Protein AF-A0A838UMV2-F1 (afdb_monomer)

Secondary structure (DSSP, 8-state):
--EEEEEETTHHHHHHHHH-GGGTTS-EEEEETTTEEEEE-GGGTTTS-TT-BGGGGHHHHHHTT-EEEE--HHHHHHHHHHHHHHHTTTS-EEE-SSSEEEEE-TTS-HHHHHHHHHHHHHHHHHHH---EEEEEESSHHHHHHHHHHHTTSSSSEEE--SHHHHHHHHHH-BGGGSTT--HHHHHHHHHTT--BHHHHHHS-HHHHHHHS-HHHHHHHHHHTT---S---SSPPPP---------SS---SGGG-

Radius of gyration: 20.17 Å; Cα contacts (8 Å, |Δi|>4): 421; chains: 1; bounding box: 44×52×50 Å

Mean predicted aligned error: 4.45 Å

Sequence (257 aa):
MKLACADANSYYCSCEIAFRRDLVGKPVVVGNNDGCVVSRTPAAKPFIPMAVPIHQYQRQVREQGITVFSSNYALYHQFAVRMHAIMGRYAPTEEFAVDEAFLDLGHLAPGECLTAMRDLRTTLLREINIPVTIGVAPTKVLSKLATSVGKTTAEGCYAFANEAQIDQVLAATALEDIWYIAGQRAKKLRALGIENGLMLKQSDIARMRRLMTLPVAHVVAELRGISAIPLRTVAPPRKESMCARAFGHRINDLREM

Solvent-accessible surface area (backbone atoms only — not comparable to full-atom values): 14112 Å² total; per-residue (Å²): 108,38,27,34,25,40,39,37,54,37,43,67,30,30,58,56,32,52,79,35,68,93,45,67,88,43,28,30,35,22,16,54,84,60,40,32,28,74,27,46,26,79,65,25,51,90,77,50,68,81,70,39,55,45,76,84,44,51,64,53,33,62,77,66,64,41,47,77,41,64,62,54,65,71,63,47,48,56,49,29,56,54,51,52,54,55,50,48,75,79,25,64,43,22,80,74,48,79,50,30,35,39,32,50,42,70,89,49,58,84,88,45,48,65,56,54,50,51,49,51,39,51,47,39,33,72,77,64,45,39,55,46,24,32,2,34,25,48,12,67,58,36,3,47,52,24,19,60,54,7,69,76,43,93,78,22,53,29,62,71,90,47,68,69,58,50,44,56,53,23,61,73,30,51,35,62,76,39,81,93,29,44,67,72,56,32,54,54,37,41,75,72,75,33,74,26,35,34,52,44,41,71,45,58,47,71,56,33,39,73,77,66,38,63,69,58,18,30,46,25,34,13,61,68,55,40,74,61,69,81,88,50,68,69,78,75,80,83,88,77,86,85,88,86,83,85,70,99,60,89,82,87,51,80,89,81,108

Nearest PDB structures (foldseek):
  6l97-assembly1_A  TM=8.642E-01  e=2.864E-16  Saccharolobus solfataricus P2
  6l97-assembly1_B  TM=8.571E-01  e=6.157E-16  Saccharolobus solfataricus P2
  4dez-assembly1_A  TM=8.510E-01  e=1.046E-15  Mycolicibacterium smegmatis MC2 155
  4irc-assembly1_F  TM=8.436E-01  e=9.793E-15  Escherichia coli K-12
  1t3n-assembly1_A  TM=7.887E-01  e=1.652E-13  Homo sapiens

pLDDT: mean 94.44, std 5.54, range [59.81, 98.62]

Foldseek 3Di:
DKKKKKFFALQQQQLVCLVVVVCVVAWEFEDAQQAFTCGIHPNNCVQHPHGHRVVVRVVSCVVRVYHYHYGDVVSLQVLLVVLVVLLVVLALWDCPDSGMIMGDPVVPDPVCVQVSVLVSQVCSCVPRVTHMAMAMALEPQNNLLQQVVLVVDPSSYGYDPDLVSLLVSFVVAFQCSGPPRHDVNSVQCVVVVQGTRNSLLVDDLVVCVVSPNNVSSQSSCVSVSRYPDDGDSDDDPDPDDDDDDDDPDDDPDPVVD

Structure (mmCIF, N/CA/C/O backbone):
data_AF-A0A838UMV2-F1
#
_entry.id   AF-A0A838UMV2-F1
#
loop_
_atom_site.group_PDB
_atom_site.id
_atom_site.type_symbol
_atom_site.label_atom_id
_atom_site.label_alt_id
_atom_site.label_comp_id
_atom_site.label_asym_id
_atom_site.label_entity_id
_atom_site.label_seq_id
_atom_site.pdbx_PDB_ins_code
_atom_site.Cartn_x
_atom_site.Cartn_y
_atom_site.Cartn_z
_atom_site.occupancy
_atom_site.B_iso_or_equiv
_atom_site.auth_seq_id
_atom_site.auth_comp_id
_atom_site.auth_asym_id
_atom_site.auth_atom_id
_atom_site.pdbx_PDB_model_num
ATOM 1 N N . MET A 1 1 ? 1.960 4.758 -20.450 1.00 59.81 1 MET A N 1
ATOM 2 C CA . MET A 1 1 ? 0.747 4.647 -19.609 1.00 59.81 1 MET A CA 1
ATOM 3 C C . MET A 1 1 ? 0.983 5.461 -18.346 1.00 59.81 1 MET A C 1
ATOM 5 O O . MET A 1 1 ? 2.142 5.620 -17.987 1.00 59.81 1 MET A O 1
ATOM 9 N N . LYS A 1 2 ? -0.051 6.049 -17.738 1.00 86.12 2 LYS A N 1
ATOM 10 C CA . LYS A 1 2 ? 0.059 6.817 -16.488 1.00 86.12 2 LYS A CA 1
ATOM 11 C C . LYS A 1 2 ? -0.894 6.176 -15.496 1.00 86.12 2 LYS A C 1
ATOM 13 O O . LYS A 1 2 ? -2.088 6.130 -15.762 1.00 86.12 2 LYS A O 1
ATOM 18 N N . LEU A 1 3 ? -0.358 5.636 -14.415 1.00 96.31 3 LEU A N 1
ATOM 19 C CA . LEU A 1 3 ? -1.126 4.949 -13.390 1.00 96.31 3 LEU A CA 1
ATOM 20 C C . LEU A 1 3 ? -0.979 5.687 -12.066 1.00 96.31 3 LEU A C 1
ATOM 22 O O . LEU A 1 3 ? 0.079 6.245 -11.764 1.00 96.31 3 LEU A O 1
ATOM 26 N N . ALA A 1 4 ? -2.031 5.648 -11.262 1.00 98.00 4 ALA A N 1
ATOM 27 C CA . ALA A 1 4 ? -1.943 5.948 -9.843 1.00 98.00 4 ALA A CA 1
ATOM 28 C C . ALA A 1 4 ? -2.222 4.694 -9.021 1.00 98.00 4 ALA A C 1
ATOM 30 O O . ALA A 1 4 ? -3.003 3.838 -9.426 1.00 98.00 4 ALA A O 1
ATOM 31 N N . CYS A 1 5 ? -1.587 4.604 -7.860 1.00 98.50 5 CYS A N 1
ATOM 32 C CA . CYS A 1 5 ? -1.926 3.664 -6.807 1.00 98.50 5 CYS A CA 1
ATOM 33 C C . CYS A 1 5 ? -2.416 4.479 -5.616 1.00 98.50 5 CYS A C 1
ATOM 35 O O . CYS A 1 5 ? -1.680 5.331 -5.120 1.00 98.50 5 CYS A O 1
ATOM 37 N N . ALA A 1 6 ? -3.653 4.249 -5.195 1.00 98.50 6 ALA A N 1
ATOM 38 C CA . ALA A 1 6 ? -4.250 4.884 -4.031 1.00 98.50 6 ALA A CA 1
ATOM 39 C C . ALA A 1 6 ? -4.378 3.846 -2.912 1.00 98.50 6 ALA A C 1
ATOM 41 O O . ALA A 1 6 ? -5.020 2.820 -3.111 1.00 98.50 6 ALA A O 1
ATOM 42 N N . ASP A 1 7 ? -3.763 4.116 -1.760 1.00 98.44 7 ASP A N 1
ATOM 43 C CA . ASP A 1 7 ? -3.672 3.220 -0.598 1.00 98.44 7 ASP A CA 1
ATOM 44 C C . ASP A 1 7 ? -4.186 3.960 0.646 1.00 98.44 7 ASP A C 1
ATOM 46 O O . ASP A 1 7 ? -3.694 5.042 1.000 1.00 98.44 7 ASP A O 1
ATOM 50 N N . ALA A 1 8 ? -5.232 3.424 1.276 1.00 98.06 8 ALA A N 1
ATOM 51 C CA . ALA A 1 8 ? -5.845 4.025 2.449 1.00 98.06 8 ALA A CA 1
ATOM 52 C C . ALA A 1 8 ? -5.028 3.754 3.719 1.00 98.06 8 ALA A C 1
ATOM 54 O O . ALA A 1 8 ? -4.771 2.623 4.133 1.00 98.06 8 ALA A O 1
ATOM 55 N N . ASN A 1 9 ? -4.653 4.830 4.405 1.00 96.94 9 ASN A N 1
ATOM 56 C CA . ASN A 1 9 ? -3.706 4.767 5.506 1.00 96.94 9 ASN A CA 1
ATOM 57 C C . ASN A 1 9 ? -4.340 4.156 6.757 1.00 96.94 9 ASN A C 1
ATOM 59 O O . ASN A 1 9 ? -5.266 4.726 7.316 1.00 96.94 9 ASN A O 1
ATOM 63 N N . SER A 1 10 ? -3.770 3.061 7.276 1.00 96.50 10 SER A N 1
ATOM 64 C CA . SER A 1 10 ? -4.274 2.383 8.491 1.00 96.50 10 SER A CA 1
ATOM 65 C C . SER A 1 10 ? -5.775 2.071 8.398 1.00 96.50 10 SER A C 1
ATOM 67 O O . SER A 1 10 ? -6.523 2.313 9.346 1.00 96.50 10 SER A O 1
ATOM 69 N N . TYR A 1 11 ? -6.206 1.576 7.236 1.00 97.69 11 TYR A N 1
ATOM 70 C CA . TYR A 1 11 ? -7.590 1.590 6.772 1.00 97.69 11 TYR A CA 1
ATOM 71 C C . TYR A 1 11 ? -8.653 1.210 7.813 1.00 97.69 11 TYR A C 1
ATOM 73 O O . TYR A 1 11 ? -9.569 1.998 8.055 1.00 97.69 11 TYR A O 1
ATOM 81 N N . TYR A 1 12 ? -8.527 0.059 8.486 1.00 97.31 12 TYR A N 1
ATOM 82 C CA . TYR A 1 12 ? -9.527 -0.341 9.485 1.00 97.31 12 TYR A CA 1
ATOM 83 C C . TYR A 1 12 ? -9.554 0.606 10.690 1.00 97.31 12 TYR A C 1
ATOM 85 O O . TYR A 1 12 ? -10.630 0.962 11.157 1.00 97.31 12 TYR A O 1
ATOM 93 N N . CYS A 1 13 ? -8.397 1.094 11.153 1.00 97.81 13 CYS A N 1
ATOM 94 C CA . CYS A 1 13 ? -8.366 2.117 12.204 1.00 97.81 13 CYS A CA 1
ATOM 95 C C . CYS A 1 13 ? -9.012 3.421 11.726 1.00 97.81 13 CYS A C 1
ATOM 97 O O . CYS A 1 13 ? -9.734 4.059 12.484 1.00 97.81 13 CYS A O 1
ATOM 99 N N . SER A 1 14 ? -8.775 3.819 10.475 1.00 97.88 14 SER A N 1
ATOM 100 C CA . SER A 1 14 ? -9.384 5.018 9.898 1.00 97.88 14 SER A CA 1
ATOM 101 C C . SER A 1 14 ? -10.900 4.914 9.767 1.00 97.88 14 SER A C 1
ATOM 103 O O . SER A 1 14 ? -11.574 5.912 9.995 1.00 97.88 14 SER A O 1
ATOM 105 N N . CYS A 1 15 ? -11.444 3.728 9.486 1.00 97.62 15 CYS A N 1
ATOM 106 C CA . CYS A 1 15 ? -12.891 3.502 9.491 1.00 97.62 15 CYS A CA 1
ATOM 107 C C . CYS A 1 15 ? -13.504 3.725 10.884 1.00 97.62 15 CYS A C 1
ATOM 109 O O . CYS A 1 15 ? -14.547 4.365 10.992 1.00 97.62 15 CYS A O 1
ATOM 111 N N . GLU A 1 16 ? -12.846 3.260 11.952 1.00 97.31 16 GLU A N 1
ATOM 112 C CA . GLU A 1 16 ? -13.297 3.511 13.332 1.00 97.31 16 GLU A CA 1
ATOM 113 C C . GLU A 1 16 ? -13.181 5.002 13.702 1.00 97.31 16 GLU A C 1
ATOM 115 O O . GLU A 1 16 ? -14.111 5.613 14.235 1.00 97.31 16 GLU A O 1
ATOM 120 N N . ILE A 1 17 ? -12.050 5.633 13.363 1.00 97.62 17 ILE A N 1
ATOM 121 C CA . ILE A 1 17 ? -11.779 7.053 13.653 1.00 97.62 17 ILE A CA 1
ATOM 122 C C . ILE A 1 17 ? -12.720 7.983 12.875 1.00 97.62 17 ILE A C 1
ATOM 124 O O . ILE A 1 17 ? -13.052 9.062 13.371 1.00 97.62 17 ILE A O 1
ATOM 128 N N . ALA A 1 18 ? -13.202 7.578 11.695 1.00 96.12 18 ALA A N 1
ATOM 129 C CA . ALA A 1 18 ? -14.167 8.353 10.917 1.00 96.12 18 ALA A CA 1
ATOM 130 C C . ALA A 1 18 ? -15.445 8.671 11.720 1.00 96.12 18 ALA A C 1
ATOM 132 O O . ALA A 1 18 ? -16.010 9.751 11.545 1.00 96.12 18 ALA A O 1
ATOM 133 N N . PHE A 1 19 ? -15.847 7.789 12.645 1.00 91.12 19 PHE A N 1
ATOM 134 C CA . PHE A 1 19 ? -16.959 8.009 13.582 1.00 91.12 19 PHE A CA 1
ATOM 135 C C . PHE A 1 19 ? -16.520 8.495 14.970 1.00 91.12 19 PHE A C 1
ATOM 137 O O . PHE A 1 19 ? -17.332 9.016 15.733 1.00 91.12 19 PHE A O 1
ATOM 144 N N . ARG A 1 20 ? -15.235 8.359 15.307 1.00 94.25 20 ARG A N 1
ATOM 145 C CA . ARG A 1 20 ? -14.637 8.747 16.592 1.00 94.25 20 ARG A CA 1
ATOM 146 C C . ARG A 1 20 ? -13.553 9.797 16.391 1.00 94.25 20 ARG A C 1
ATOM 148 O O . ARG A 1 20 ? -12.360 9.537 16.534 1.00 94.25 20 ARG A O 1
ATOM 155 N N . ARG A 1 21 ? -13.978 11.021 16.060 1.00 90.69 21 ARG A N 1
ATOM 156 C CA . ARG A 1 21 ? -13.071 12.155 15.794 1.00 90.69 21 ARG A CA 1
ATOM 157 C C . ARG A 1 21 ? -12.179 12.511 16.985 1.00 90.69 21 ARG A C 1
ATOM 159 O O . ARG A 1 21 ? -11.094 13.047 16.787 1.00 90.69 21 ARG A O 1
ATOM 166 N N . ASP A 1 22 ? -12.587 12.160 18.201 1.00 96.12 22 ASP A N 1
ATOM 167 C CA . ASP A 1 22 ? -11.775 12.270 19.413 1.00 96.12 22 ASP A CA 1
ATOM 168 C C . ASP A 1 22 ? -10.527 11.366 19.403 1.00 96.12 22 ASP A C 1
ATOM 170 O O . ASP A 1 22 ? -9.637 11.557 20.231 1.00 96.12 22 ASP A O 1
ATOM 174 N N . LEU A 1 23 ? -10.440 10.404 18.478 1.00 97.00 23 LEU A N 1
ATOM 175 C CA . LEU A 1 23 ? -9.306 9.494 18.291 1.00 97.00 23 LEU A CA 1
ATOM 176 C C . LEU A 1 23 ? -8.343 9.922 17.173 1.00 97.00 23 LEU A C 1
ATOM 178 O O . LEU A 1 23 ? -7.353 9.233 16.919 1.00 97.00 23 LEU A O 1
ATOM 182 N N . VAL A 1 24 ? -8.580 11.059 16.512 1.00 95.44 24 VAL A N 1
ATOM 183 C CA . VAL A 1 24 ? -7.647 11.591 15.506 1.00 95.44 24 VAL A CA 1
ATOM 184 C C . VAL A 1 24 ? -6.277 11.834 16.149 1.00 95.44 24 VAL A C 1
ATOM 186 O O . VAL A 1 24 ? -6.163 12.500 17.174 1.00 95.44 24 VAL A O 1
ATOM 189 N N . GLY A 1 25 ? -5.231 11.259 15.549 1.00 94.81 25 GLY A N 1
ATOM 190 C CA . GLY A 1 25 ? -3.852 11.346 16.046 1.00 94.81 25 GLY A CA 1
ATOM 191 C C . GLY A 1 25 ? -3.528 10.443 17.244 1.00 94.81 25 GLY A C 1
ATOM 192 O O . GLY A 1 25 ? -2.368 10.378 17.642 1.00 94.81 25 GLY A O 1
ATOM 193 N N . LYS A 1 26 ? -4.505 9.717 17.801 1.00 97.56 26 LYS A N 1
ATOM 194 C CA . LYS A 1 26 ? -4.304 8.834 18.960 1.00 97.56 26 LYS A CA 1
ATOM 195 C C . LYS A 1 26 ? -3.837 7.426 18.550 1.00 97.56 26 LYS A C 1
ATOM 197 O O . LYS A 1 26 ? -4.050 6.996 17.406 1.00 97.56 26 LYS A O 1
ATOM 202 N N . PRO A 1 27 ? -3.182 6.678 19.459 1.00 97.88 27 PRO A N 1
ATOM 203 C CA . PRO A 1 27 ? -2.848 5.282 19.212 1.00 97.88 27 PRO A CA 1
ATOM 204 C C . PRO A 1 27 ? -4.126 4.431 19.188 1.00 97.88 27 PRO A C 1
ATOM 206 O O . PRO A 1 27 ? -4.829 4.303 20.190 1.00 97.88 27 PRO A O 1
ATOM 209 N N . VAL A 1 28 ? -4.422 3.847 18.026 1.00 98.06 28 VAL A N 1
ATOM 210 C CA . VAL A 1 28 ? -5.586 2.981 17.805 1.00 98.06 28 VAL A CA 1
ATOM 211 C C . VAL A 1 28 ? -5.128 1.696 17.126 1.00 98.06 28 VAL A C 1
ATOM 213 O O . VAL A 1 28 ? -4.289 1.726 16.221 1.00 98.06 28 VAL A O 1
ATOM 216 N N . VAL A 1 29 ? -5.693 0.574 17.558 1.00 97.62 29 VAL A N 1
ATOM 217 C CA . VAL A 1 29 ? -5.449 -0.768 17.024 1.00 97.62 29 VAL A CA 1
ATOM 218 C C . VAL A 1 29 ? -6.784 -1.443 16.723 1.00 97.62 29 VAL A C 1
ATOM 220 O O . VAL A 1 29 ? -7.727 -1.323 17.497 1.00 97.62 29 VAL A O 1
ATOM 223 N N . VAL A 1 30 ? -6.852 -2.176 15.611 1.00 97.00 30 VAL A N 1
ATOM 224 C CA . VAL A 1 30 ? -7.967 -3.083 15.303 1.00 97.00 30 VAL A CA 1
ATOM 225 C C . VAL A 1 30 ? -7.461 -4.522 15.341 1.00 97.00 30 VAL A C 1
ATOM 227 O O . VAL A 1 30 ? -6.452 -4.845 14.702 1.00 97.00 30 VAL A O 1
ATOM 230 N N . GLY A 1 31 ? -8.162 -5.381 16.077 1.00 93.88 31 GLY A N 1
ATOM 231 C CA . GLY A 1 31 ? -7.933 -6.821 16.145 1.00 93.88 31 GLY A CA 1
ATOM 232 C C . GLY A 1 31 ? -8.972 -7.619 15.371 1.00 93.88 31 GLY A C 1
ATOM 233 O O . GLY A 1 31 ? -10.146 -7.267 15.374 1.00 93.88 31 GLY A O 1
ATOM 234 N N . ASN A 1 32 ? -8.568 -8.719 14.736 1.00 86.12 32 ASN A N 1
ATOM 235 C CA . ASN A 1 32 ? -9.529 -9.659 14.153 1.00 86.12 32 ASN A CA 1
ATOM 236 C C . ASN A 1 32 ? -10.051 -10.606 15.238 1.00 86.12 32 ASN A C 1
ATOM 238 O O . ASN A 1 32 ? -9.294 -11.460 15.707 1.00 86.12 32 ASN A O 1
ATOM 242 N N . ASN A 1 33 ? -11.315 -10.431 15.641 1.00 77.44 33 ASN A N 1
ATOM 243 C CA . ASN A 1 33 ? -11.941 -11.165 16.750 1.00 77.44 33 ASN A CA 1
ATOM 244 C C . ASN A 1 33 ? -11.074 -11.166 18.030 1.00 77.44 33 ASN A C 1
ATOM 246 O O . ASN A 1 33 ? -10.874 -12.205 18.653 1.00 77.44 33 ASN A O 1
ATOM 250 N N . ASP A 1 34 ? -10.450 -10.020 18.329 1.00 74.19 34 ASP A N 1
ATOM 251 C CA . ASP A 1 34 ? -9.495 -9.797 19.431 1.00 74.19 34 ASP A CA 1
ATOM 252 C C . ASP A 1 34 ? -8.263 -10.724 19.455 1.00 74.19 34 ASP A C 1
ATOM 254 O O . ASP A 1 34 ? -7.494 -10.738 20.418 1.00 74.19 34 ASP A O 1
ATOM 258 N N . GLY A 1 35 ? -8.029 -11.464 18.368 1.00 84.88 35 GLY A N 1
ATOM 259 C CA . GLY A 1 35 ? -6.875 -12.335 18.195 1.00 84.88 35 GLY A CA 1
ATOM 260 C C . GLY A 1 35 ? -5.621 -11.535 17.862 1.00 84.88 35 GLY A C 1
ATOM 261 O O . GLY A 1 35 ? -4.861 -11.139 18.748 1.00 84.8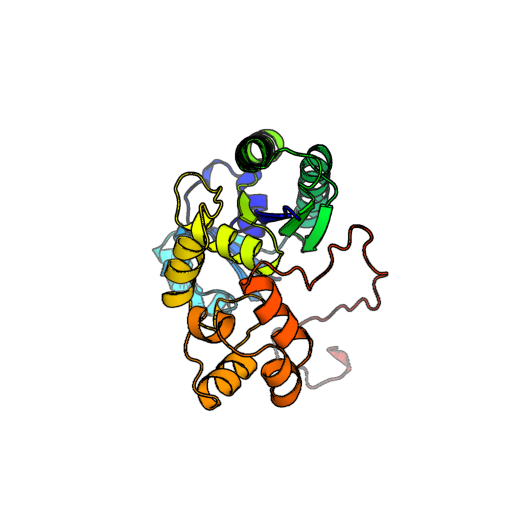8 35 GLY A O 1
ATOM 262 N N . CYS A 1 36 ? -5.387 -11.305 16.569 1.00 92.69 36 CYS A N 1
ATOM 263 C CA . CYS A 1 36 ? -4.192 -10.619 16.080 1.00 92.69 36 CYS A CA 1
ATOM 264 C C . CYS A 1 36 ? -4.487 -9.196 15.606 1.00 92.69 36 CYS A C 1
ATOM 266 O O . CYS A 1 36 ? -5.558 -8.912 15.065 1.00 92.69 36 CYS A O 1
ATOM 268 N N . VAL A 1 37 ? -3.492 -8.322 15.754 1.00 95.81 37 VAL A N 1
ATOM 269 C CA . VAL A 1 37 ? -3.495 -6.958 15.212 1.00 95.81 37 VAL A CA 1
ATOM 270 C C . VAL A 1 37 ? -3.564 -7.011 13.689 1.00 95.81 37 VAL A C 1
ATOM 272 O O . VAL A 1 37 ? -2.647 -7.527 13.048 1.00 95.81 37 VAL A O 1
ATOM 275 N N . VAL A 1 38 ? -4.623 -6.439 13.116 1.00 95.56 38 VAL A N 1
ATOM 276 C CA . VAL A 1 38 ? -4.838 -6.361 11.659 1.00 95.56 38 VAL A CA 1
ATOM 277 C C . VAL A 1 38 ? -4.735 -4.943 11.104 1.00 95.56 38 VAL A C 1
ATOM 279 O O . VAL A 1 38 ? -4.541 -4.767 9.907 1.00 95.56 38 VAL A O 1
ATOM 282 N N . SER A 1 39 ? -4.827 -3.923 11.956 1.00 97.06 39 SER A N 1
ATOM 283 C CA . SER A 1 39 ? -4.538 -2.532 11.602 1.00 97.06 39 SER A CA 1
ATOM 284 C C . SER A 1 39 ? -4.064 -1.769 12.832 1.00 97.06 39 SER A C 1
ATOM 286 O O . SER A 1 39 ? -4.458 -2.081 13.957 1.00 97.06 39 SER A O 1
ATOM 288 N N . ARG A 1 40 ? -3.220 -0.757 12.621 1.00 97.62 40 ARG A N 1
ATOM 289 C CA . ARG A 1 40 ? -2.686 0.107 13.681 1.00 97.62 40 ARG A CA 1
ATOM 290 C C . ARG A 1 40 ? -2.355 1.493 13.141 1.00 97.62 40 ARG A C 1
ATOM 292 O O . ARG A 1 40 ? -1.765 1.599 12.065 1.00 97.62 40 ARG A O 1
ATOM 299 N N . THR A 1 41 ? -2.688 2.540 13.892 1.00 97.75 41 THR A N 1
ATOM 300 C CA . THR A 1 41 ? -2.323 3.920 13.531 1.00 97.75 41 THR A CA 1
ATOM 301 C C . THR A 1 41 ? -0.815 4.145 13.655 1.00 97.75 41 THR A C 1
ATOM 303 O O . THR A 1 41 ? -0.139 3.412 14.384 1.00 97.75 41 THR A O 1
ATOM 306 N N . PRO A 1 42 ? -0.247 5.176 12.995 1.00 96.00 42 PRO A N 1
ATOM 307 C CA . PRO A 1 42 ? 1.160 5.537 13.163 1.00 96.00 42 PRO A CA 1
ATOM 308 C C . PRO A 1 42 ? 1.570 5.722 14.629 1.00 96.00 42 PRO A C 1
ATOM 310 O O . PRO A 1 42 ? 2.622 5.231 15.020 1.00 96.00 42 PRO A O 1
ATOM 313 N N . ALA A 1 43 ? 0.702 6.325 15.449 1.00 97.25 43 ALA A N 1
ATOM 314 C CA . ALA A 1 43 ? 0.933 6.522 16.881 1.00 97.25 43 ALA A CA 1
ATOM 315 C C . ALA A 1 43 ? 1.027 5.205 17.678 1.00 97.25 43 ALA A C 1
ATOM 317 O O . ALA A 1 43 ? 1.676 5.169 18.716 1.00 97.25 43 ALA A O 1
ATOM 318 N N . ALA A 1 44 ? 0.427 4.110 17.197 1.00 97.56 44 ALA A N 1
ATOM 319 C CA . ALA A 1 44 ? 0.506 2.796 17.841 1.00 97.56 44 ALA A CA 1
ATOM 320 C C . ALA A 1 44 ? 1.701 1.944 17.361 1.00 97.56 44 ALA A C 1
ATOM 322 O O . ALA A 1 44 ? 2.101 1.000 18.047 1.00 97.56 44 ALA A O 1
ATOM 323 N N . LYS A 1 45 ? 2.293 2.255 16.194 1.00 96.38 45 LYS A N 1
ATOM 324 C CA . LYS A 1 45 ? 3.367 1.448 15.581 1.00 96.38 45 LYS A CA 1
ATOM 325 C C . LYS A 1 45 ? 4.597 1.219 16.474 1.00 96.38 45 LYS A C 1
ATOM 327 O O . LYS A 1 45 ? 5.098 0.094 16.422 1.00 96.38 45 LYS A O 1
ATOM 332 N N . PRO A 1 46 ? 5.082 2.202 17.264 1.00 97.06 46 PRO A N 1
ATOM 333 C CA . PRO A 1 46 ? 6.240 2.001 18.139 1.00 97.06 46 PRO A CA 1
ATOM 334 C C . PRO A 1 46 ? 6.003 0.987 19.265 1.00 97.06 46 PRO A C 1
ATOM 336 O O . PRO A 1 46 ? 6.958 0.421 19.784 1.00 97.06 46 PRO A O 1
ATOM 339 N N . PHE A 1 47 ? 4.743 0.753 19.642 1.00 96.56 47 PHE A N 1
ATOM 340 C CA . PHE A 1 47 ? 4.395 -0.011 20.843 1.00 96.56 47 PHE A CA 1
ATOM 341 C C . PHE A 1 47 ? 3.880 -1.416 20.539 1.00 96.56 47 PHE A C 1
ATOM 343 O O . PHE A 1 47 ? 4.105 -2.340 21.319 1.00 96.56 47 PHE A O 1
ATOM 350 N N . ILE A 1 48 ? 3.173 -1.579 19.418 1.00 95.81 48 ILE A N 1
ATOM 351 C CA . ILE A 1 48 ? 2.518 -2.838 19.055 1.00 95.81 48 ILE A CA 1
ATOM 352 C C . ILE A 1 48 ? 2.830 -3.167 17.594 1.00 95.81 48 ILE A C 1
ATOM 354 O O . ILE A 1 48 ? 2.365 -2.435 16.714 1.00 95.81 48 ILE A O 1
ATOM 358 N N . PRO A 1 49 ? 3.593 -4.243 17.304 1.00 95.81 49 PRO A N 1
ATOM 359 C CA . PRO A 1 49 ? 3.856 -4.736 15.950 1.00 95.81 49 PRO A CA 1
ATOM 360 C C . PRO A 1 49 ? 2.586 -5.132 15.170 1.00 95.81 49 PRO A C 1
ATOM 362 O O . PRO A 1 49 ? 1.501 -5.258 15.727 1.00 95.81 49 PRO A O 1
ATOM 365 N N . MET A 1 50 ? 2.703 -5.318 13.851 1.00 95.06 50 MET A N 1
ATOM 366 C CA . MET A 1 50 ? 1.597 -5.850 13.037 1.00 95.06 50 MET A CA 1
ATOM 367 C C . MET A 1 50 ? 1.528 -7.374 13.189 1.00 95.06 50 MET A C 1
ATOM 369 O O . MET A 1 50 ? 2.567 -8.000 13.382 1.00 95.06 50 MET A O 1
ATOM 373 N N . ALA A 1 51 ? 0.337 -7.965 13.044 1.00 94.25 51 ALA A N 1
ATOM 374 C CA . ALA A 1 51 ? 0.111 -9.415 13.026 1.00 94.25 51 ALA A CA 1
ATOM 375 C C . ALA A 1 51 ? 0.494 -10.170 14.315 1.00 94.25 51 ALA A C 1
ATOM 377 O O . ALA A 1 51 ? 0.555 -11.398 14.314 1.00 94.25 51 ALA A O 1
ATOM 378 N N . VAL A 1 52 ? 0.706 -9.459 15.424 1.00 94.88 52 VAL A N 1
ATOM 379 C CA . VAL A 1 52 ? 0.937 -10.068 16.741 1.00 94.88 52 VAL A CA 1
ATOM 380 C C . VAL A 1 52 ? -0.376 -10.292 17.494 1.00 94.88 52 VAL A C 1
ATOM 382 O O . VAL A 1 52 ? -1.328 -9.533 17.278 1.00 94.88 52 VAL A O 1
ATOM 385 N N . PRO A 1 53 ? -0.444 -11.282 18.403 1.00 93.06 53 PRO A N 1
ATOM 386 C CA . PRO A 1 53 ? -1.601 -11.469 19.268 1.00 93.06 53 PRO A CA 1
ATOM 387 C C . PRO A 1 53 ? -1.763 -10.296 20.243 1.00 93.06 53 PRO A C 1
ATOM 389 O O . PRO A 1 53 ? -0.845 -9.978 20.999 1.00 93.06 53 PRO A O 1
ATOM 392 N N . ILE A 1 54 ? -2.941 -9.671 20.275 1.00 91.56 54 ILE A N 1
ATOM 393 C CA . ILE A 1 54 ? -3.197 -8.464 21.082 1.00 91.56 54 ILE A CA 1
ATOM 394 C C . ILE A 1 54 ? -3.022 -8.741 22.576 1.00 91.56 54 ILE A C 1
ATOM 396 O O . ILE A 1 54 ? -2.489 -7.903 23.305 1.00 91.56 54 ILE A O 1
ATOM 400 N N . HIS A 1 55 ? -3.409 -9.934 23.037 1.00 90.12 55 HIS A N 1
ATOM 401 C CA . HIS A 1 55 ? -3.312 -10.308 24.449 1.00 90.12 55 HIS A CA 1
ATOM 402 C C . HIS A 1 55 ? -1.871 -10.279 24.994 1.00 90.12 55 HIS A C 1
ATOM 404 O O . HIS A 1 55 ? -1.679 -10.046 26.185 1.00 90.12 55 HIS A O 1
ATOM 410 N N . GLN A 1 56 ? -0.852 -10.447 24.142 1.00 93.94 56 GLN A N 1
ATOM 411 C CA . GLN A 1 56 ? 0.558 -10.373 24.551 1.00 93.94 56 GLN A CA 1
ATOM 412 C C . GLN A 1 56 ? 1.027 -8.932 24.814 1.00 93.94 56 GLN A C 1
ATOM 414 O O . GLN A 1 56 ? 2.063 -8.728 25.440 1.00 93.94 56 GLN A O 1
ATOM 419 N N . TYR A 1 57 ? 0.254 -7.933 24.376 1.00 95.44 57 TYR A N 1
ATOM 420 C CA . TYR A 1 57 ? 0.599 -6.510 24.443 1.00 95.44 57 TYR A CA 1
ATOM 421 C C . TYR A 1 57 ? -0.326 -5.709 25.373 1.00 95.44 57 TYR A C 1
ATOM 423 O O . TYR A 1 57 ? -0.346 -4.480 25.335 1.00 95.44 57 TYR A O 1
ATOM 431 N N . GLN A 1 58 ? -1.093 -6.377 26.246 1.00 93.75 58 GLN A N 1
ATOM 432 C CA . GLN A 1 58 ? -2.043 -5.715 27.153 1.00 93.75 58 GLN A CA 1
ATOM 433 C C . GLN A 1 58 ? -1.399 -4.652 28.051 1.00 93.75 58 GLN A C 1
ATOM 435 O O . GLN A 1 58 ? -2.038 -3.656 28.391 1.00 93.75 58 GLN A O 1
ATOM 440 N N . ARG A 1 59 ? -0.138 -4.856 28.451 1.00 96.25 59 ARG A N 1
ATOM 441 C CA . ARG A 1 59 ? 0.603 -3.882 29.254 1.00 96.25 59 ARG A CA 1
ATOM 442 C C . ARG A 1 59 ? 0.803 -2.579 28.480 1.00 96.25 59 ARG A C 1
ATOM 444 O O . ARG A 1 59 ? 0.425 -1.527 28.977 1.00 96.25 59 ARG A O 1
ATOM 451 N N . GLN A 1 60 ? 1.314 -2.667 27.255 1.00 96.38 60 GLN A N 1
ATOM 452 C CA . GLN A 1 60 ? 1.532 -1.530 26.363 1.00 96.38 60 GLN A CA 1
ATOM 453 C C . GLN A 1 60 ? 0.212 -0.840 26.021 1.00 96.38 60 GLN A C 1
ATOM 455 O O . GLN A 1 60 ? 0.156 0.385 26.004 1.00 96.38 60 GLN A O 1
ATOM 460 N N . VAL A 1 61 ? -0.860 -1.615 25.811 1.00 95.50 61 VAL A N 1
ATOM 461 C CA . VAL A 1 61 ? -2.207 -1.069 25.598 1.00 95.50 61 VAL A CA 1
ATOM 462 C C . VAL A 1 61 ? -2.618 -0.164 26.760 1.00 95.50 61 VAL A C 1
ATOM 464 O O . VAL A 1 61 ? -3.042 0.965 26.524 1.00 95.50 61 VAL A O 1
ATOM 467 N N . ARG A 1 62 ? -2.448 -0.624 28.008 1.00 96.25 62 ARG A N 1
ATOM 468 C CA . ARG A 1 62 ? -2.793 0.157 29.207 1.00 96.25 62 ARG A CA 1
ATOM 469 C C . ARG A 1 62 ? -1.868 1.354 29.418 1.00 96.25 62 ARG A C 1
ATOM 471 O O . ARG A 1 62 ? -2.358 2.460 29.607 1.00 96.25 62 ARG A O 1
ATOM 478 N N . GLU A 1 63 ? -0.554 1.145 29.374 1.00 96.94 63 GLU A N 1
ATOM 479 C CA . GLU A 1 63 ? 0.443 2.186 29.667 1.00 96.94 63 GLU A CA 1
ATOM 480 C C . GLU A 1 63 ? 0.425 3.328 28.641 1.00 96.94 63 GLU A C 1
ATOM 482 O O . GLU A 1 63 ? 0.648 4.476 29.008 1.00 96.94 63 GLU A O 1
ATOM 487 N N . GLN A 1 64 ? 0.143 3.030 27.370 1.00 97.06 64 GLN A N 1
ATOM 488 C CA . GLN A 1 64 ? 0.141 4.020 26.284 1.00 97.06 64 GLN A CA 1
ATOM 489 C C . GLN A 1 64 ? -1.267 4.524 25.930 1.00 97.06 64 GLN A C 1
ATOM 491 O O . GLN A 1 64 ? -1.425 5.281 24.972 1.00 97.06 64 GLN A O 1
ATOM 496 N N . GLY A 1 65 ? -2.303 4.091 26.660 1.00 96.31 65 GLY A N 1
ATOM 497 C CA . GLY A 1 65 ? -3.692 4.483 26.399 1.00 96.31 65 GLY A CA 1
ATOM 498 C C . GLY A 1 65 ? -4.182 4.106 24.995 1.00 96.31 65 GLY A C 1
ATOM 499 O O . GLY A 1 65 ? -4.903 4.878 24.360 1.00 96.31 65 GLY A O 1
ATOM 500 N N . ILE A 1 66 ? -3.763 2.947 24.477 1.00 97.44 66 ILE A N 1
ATOM 501 C CA . ILE A 1 66 ? -4.102 2.502 23.119 1.00 97.44 66 ILE A CA 1
ATOM 502 C C . ILE A 1 66 ? -5.569 2.088 23.085 1.00 97.44 66 ILE A C 1
ATOM 504 O O . ILE A 1 66 ? -5.991 1.196 23.817 1.00 97.44 66 ILE A O 1
ATOM 508 N N . THR A 1 67 ? -6.349 2.704 22.199 1.00 97.44 67 THR A N 1
ATOM 509 C CA . THR A 1 67 ? -7.739 2.284 21.983 1.00 97.44 67 THR A CA 1
ATOM 510 C C . THR A 1 67 ? -7.758 1.056 21.079 1.00 97.44 67 THR A C 1
ATOM 512 O O . THR A 1 67 ? -7.211 1.088 19.976 1.00 97.44 67 THR A O 1
ATOM 515 N N . VAL A 1 68 ? -8.379 -0.027 21.542 1.00 96.38 68 VAL A N 1
ATOM 516 C CA . VAL A 1 68 ? -8.478 -1.289 20.799 1.00 96.38 68 VAL A CA 1
ATOM 517 C C . VAL A 1 68 ? -9.921 -1.501 20.355 1.00 96.38 68 VAL A C 1
ATOM 519 O O . VAL A 1 68 ? -10.835 -1.406 21.170 1.00 96.38 68 VAL A O 1
ATOM 522 N N . PHE A 1 69 ? -10.109 -1.802 19.073 1.00 95.88 69 PHE A N 1
ATOM 523 C CA . PHE A 1 69 ? -11.389 -2.205 18.497 1.00 95.88 69 PHE A CA 1
ATOM 524 C C . PHE A 1 69 ? -11.322 -3.649 18.006 1.00 95.88 69 PHE A C 1
ATOM 526 O O . PHE A 1 69 ? -10.318 -4.070 17.424 1.00 95.88 69 PHE A O 1
ATOM 533 N N . SER A 1 70 ? -12.417 -4.382 18.169 1.00 93.06 70 SER A N 1
ATOM 534 C CA . SER A 1 70 ? -12.645 -5.619 17.426 1.00 93.06 70 SER A CA 1
ATOM 535 C C . SER A 1 70 ? -13.072 -5.282 15.996 1.00 93.06 70 SER A C 1
ATOM 537 O O . SER A 1 70 ? -13.765 -4.295 15.752 1.00 93.06 70 SER A O 1
ATOM 539 N N . SER A 1 71 ? -12.665 -6.102 15.033 1.00 92.19 71 SER A N 1
ATOM 540 C CA . SER A 1 71 ? -12.944 -5.891 13.613 1.00 92.19 71 SER A CA 1
ATOM 541 C C . SER A 1 71 ? -14.442 -5.846 13.295 1.00 92.19 71 SER A C 1
ATOM 543 O O . SER A 1 71 ? -15.164 -6.804 13.571 1.00 92.19 71 SER A O 1
ATOM 545 N N . ASN A 1 72 ? -14.880 -4.805 12.589 1.00 94.12 72 ASN A N 1
ATOM 546 C CA . ASN A 1 72 ? -16.216 -4.672 12.011 1.00 94.12 72 ASN A CA 1
ATOM 547 C C . ASN A 1 72 ? -16.164 -4.698 10.471 1.00 94.12 72 ASN A C 1
ATOM 549 O O . ASN A 1 72 ? -16.223 -3.669 9.798 1.00 94.12 72 ASN A O 1
ATOM 553 N N . TYR A 1 73 ? -16.063 -5.893 9.883 1.00 92.88 73 TYR A N 1
ATOM 554 C CA . TYR A 1 73 ? -15.890 -6.041 8.430 1.00 92.88 73 TYR A CA 1
ATOM 555 C C . TYR A 1 73 ? -17.076 -5.545 7.594 1.00 92.88 73 TYR A C 1
ATOM 557 O O . TYR A 1 73 ? -16.871 -5.134 6.453 1.00 92.88 73 TYR A O 1
ATOM 565 N N . ALA A 1 74 ? -18.294 -5.545 8.145 1.00 94.94 74 ALA A N 1
ATOM 566 C CA . ALA A 1 74 ? -19.457 -4.977 7.465 1.00 94.94 74 ALA A CA 1
ATOM 567 C C . ALA A 1 74 ? -19.306 -3.457 7.304 1.00 94.94 74 ALA A C 1
ATOM 569 O O . ALA A 1 74 ? -19.493 -2.930 6.206 1.00 94.94 74 ALA A O 1
ATOM 570 N N . LEU A 1 75 ? -18.891 -2.771 8.374 1.00 95.00 75 LEU A N 1
ATOM 571 C CA . LEU A 1 75 ? -18.576 -1.345 8.345 1.00 95.00 75 LEU A CA 1
ATOM 572 C C . LEU A 1 75 ? -17.440 -1.044 7.365 1.00 95.00 75 LEU A C 1
ATOM 574 O O . LEU A 1 75 ? -17.569 -0.158 6.521 1.00 95.00 75 LEU A O 1
ATOM 578 N N . TYR A 1 76 ? -16.344 -1.800 7.451 1.00 96.44 76 TYR A N 1
ATOM 579 C CA . TYR A 1 76 ? -15.176 -1.591 6.595 1.00 96.44 76 TYR A CA 1
ATOM 580 C C . TYR A 1 76 ? -15.552 -1.780 5.125 1.00 96.44 76 TYR A C 1
ATOM 582 O O . TYR A 1 76 ? -15.261 -0.928 4.297 1.00 96.44 76 TYR A O 1
ATOM 590 N N . HIS A 1 77 ? -16.314 -2.821 4.791 1.00 96.19 77 HIS A N 1
ATOM 591 C CA . HIS A 1 77 ? -16.777 -3.018 3.421 1.00 96.19 77 HIS A CA 1
ATOM 592 C C . HIS A 1 77 ? -17.618 -1.840 2.894 1.00 96.19 77 HIS A C 1
ATOM 594 O O . HIS A 1 77 ? -17.413 -1.409 1.761 1.00 96.19 77 HIS A O 1
ATOM 600 N N . GLN A 1 78 ? -18.510 -1.263 3.707 1.00 96.81 78 GLN A N 1
ATOM 601 C CA . GLN A 1 78 ? -19.296 -0.091 3.296 1.00 96.81 78 GLN A CA 1
ATOM 602 C C . GLN A 1 78 ? -18.420 1.134 2.997 1.00 96.81 78 GLN A C 1
ATOM 604 O O . GLN A 1 78 ? -18.700 1.866 2.044 1.00 96.81 78 GLN A O 1
ATOM 609 N N . PHE A 1 79 ? -17.347 1.354 3.765 1.00 97.75 79 PHE A N 1
ATOM 610 C CA . PHE A 1 79 ? -16.370 2.395 3.442 1.00 97.75 79 PHE A CA 1
ATOM 611 C C . PHE A 1 79 ? -15.627 2.102 2.145 1.00 97.75 79 PHE A C 1
ATOM 613 O O . PHE A 1 79 ? -15.459 3.020 1.348 1.00 97.75 79 PHE A O 1
ATOM 620 N N . ALA A 1 80 ? -15.210 0.855 1.912 1.00 97.50 80 ALA A N 1
ATOM 621 C CA . ALA A 1 80 ? -14.499 0.471 0.692 1.00 97.50 80 ALA A CA 1
ATOM 622 C C . ALA A 1 80 ? -15.344 0.759 -0.548 1.00 97.50 80 ALA A C 1
ATOM 624 O O . ALA A 1 80 ? -14.867 1.409 -1.471 1.00 97.50 80 ALA A O 1
ATOM 625 N N . VAL A 1 81 ? -16.622 0.364 -0.534 1.00 96.81 81 VAL A N 1
ATOM 626 C CA . VAL A 1 81 ? -17.556 0.624 -1.641 1.00 96.81 81 VAL A CA 1
ATOM 627 C C . VAL A 1 81 ? -17.655 2.122 -1.937 1.00 96.81 81 VAL A C 1
ATOM 629 O O . VAL A 1 81 ? -17.566 2.534 -3.091 1.00 96.81 81 VAL A O 1
ATOM 632 N N . ARG A 1 82 ? -17.795 2.964 -0.905 1.00 97.88 82 ARG A N 1
ATOM 633 C CA . ARG A 1 82 ? -17.863 4.427 -1.081 1.00 97.88 82 ARG A CA 1
ATOM 634 C C . ARG A 1 82 ? -16.543 5.011 -1.576 1.00 97.88 82 ARG A C 1
ATOM 636 O O . ARG A 1 82 ? -16.550 5.869 -2.452 1.00 97.88 82 ARG A O 1
ATOM 643 N N . MET A 1 83 ? -15.427 4.550 -1.021 1.00 98.19 83 MET A N 1
ATOM 644 C CA . MET A 1 83 ? -14.085 4.984 -1.391 1.00 98.19 83 MET A CA 1
ATOM 645 C C . MET A 1 83 ? -13.797 4.682 -2.864 1.00 98.19 83 MET A C 1
ATOM 647 O O . MET A 1 83 ? -13.448 5.594 -3.611 1.00 98.19 83 MET A O 1
ATOM 651 N N . HIS A 1 84 ? -14.016 3.439 -3.297 1.00 97.44 84 HIS A N 1
ATOM 652 C CA . HIS A 1 84 ? -13.826 3.022 -4.688 1.00 97.44 84 HIS A CA 1
ATOM 653 C C . HIS A 1 84 ? -14.792 3.739 -5.636 1.00 97.44 84 HIS A C 1
ATOM 655 O O . HIS A 1 84 ? -14.377 4.177 -6.707 1.00 97.44 84 HIS A O 1
ATOM 661 N N . ALA A 1 85 ? -16.040 3.985 -5.220 1.00 97.88 85 ALA A N 1
ATOM 662 C CA . ALA A 1 85 ? -16.981 4.792 -5.997 1.00 97.88 85 ALA A CA 1
ATOM 663 C C . ALA A 1 85 ? -16.512 6.248 -6.185 1.00 97.88 85 ALA A C 1
ATOM 665 O O . ALA A 1 85 ? -16.691 6.810 -7.263 1.00 97.88 85 ALA A O 1
ATOM 666 N N . ILE A 1 86 ? -15.900 6.868 -5.166 1.00 98.50 86 ILE A N 1
ATOM 667 C CA . ILE A 1 86 ? -15.303 8.209 -5.284 1.00 98.50 86 ILE A CA 1
ATOM 668 C C . ILE A 1 86 ? -14.099 8.174 -6.229 1.00 98.50 86 ILE A C 1
ATOM 670 O O . ILE A 1 86 ? -14.007 9.023 -7.112 1.00 98.50 86 ILE A O 1
ATOM 674 N N . MET A 1 87 ? -13.210 7.186 -6.094 1.00 98.19 87 MET A N 1
ATOM 675 C CA . MET A 1 87 ? -12.061 7.012 -6.994 1.00 98.19 87 MET A CA 1
ATOM 676 C C . MET A 1 87 ? -12.506 6.842 -8.456 1.00 98.19 87 MET A C 1
ATOM 678 O O . MET A 1 87 ? -11.923 7.457 -9.347 1.00 98.19 87 MET A O 1
ATOM 682 N N . GLY A 1 88 ? -13.598 6.105 -8.693 1.00 97.00 88 GLY A N 1
ATOM 683 C CA . GLY A 1 88 ? -14.206 5.907 -10.013 1.00 97.00 88 GLY A CA 1
ATOM 684 C C . GLY A 1 88 ? -14.724 7.181 -10.691 1.00 97.00 88 GLY A C 1
ATOM 685 O O . GLY A 1 88 ? -14.893 7.192 -11.907 1.00 97.00 88 GLY A O 1
ATOM 686 N N . ARG A 1 89 ? -14.929 8.279 -9.946 1.00 97.81 89 ARG A N 1
ATOM 687 C CA . ARG A 1 89 ? -15.268 9.595 -10.525 1.00 97.81 89 ARG A CA 1
ATOM 688 C C . ARG A 1 89 ? -14.081 10.245 -11.242 1.00 97.81 89 ARG A C 1
ATOM 690 O O . ARG A 1 89 ? -14.295 11.097 -12.095 1.00 97.81 89 ARG A O 1
ATOM 697 N N . TYR A 1 90 ? -12.852 9.869 -10.878 1.00 97.69 90 TYR A N 1
ATOM 698 C CA . TYR A 1 90 ? -11.621 10.477 -11.394 1.00 97.69 90 TYR A CA 1
ATOM 699 C C . TYR A 1 90 ? -10.994 9.677 -12.533 1.00 97.69 90 TYR A C 1
ATOM 701 O O . TYR A 1 90 ? -10.330 10.257 -13.383 1.00 97.69 90 TYR A O 1
ATOM 709 N N . ALA A 1 91 ? -11.141 8.352 -12.533 1.00 96.38 91 ALA A N 1
ATOM 710 C CA . ALA A 1 91 ? -10.537 7.480 -13.533 1.00 96.38 91 ALA A CA 1
ATOM 711 C C . ALA A 1 91 ? -11.157 6.076 -13.494 1.00 96.38 91 ALA A C 1
ATOM 713 O O . ALA A 1 91 ? -11.652 5.663 -12.443 1.00 96.38 91 ALA A O 1
ATOM 714 N N . PRO A 1 92 ? -11.046 5.287 -14.580 1.00 96.00 92 PRO A N 1
ATOM 715 C CA . PRO A 1 92 ? -11.243 3.844 -14.509 1.00 96.00 92 PRO A CA 1
ATOM 716 C C . PRO A 1 92 ? -10.333 3.222 -13.443 1.00 96.00 92 PRO A C 1
ATOM 718 O O . PRO A 1 92 ? -9.129 3.498 -13.417 1.00 96.00 92 PRO A O 1
ATOM 721 N N . THR A 1 93 ? -10.898 2.379 -12.579 1.00 95.19 93 THR A N 1
ATOM 722 C CA . THR A 1 93 ? -10.191 1.796 -11.435 1.00 95.19 93 THR A CA 1
ATOM 723 C C . THR A 1 93 ? -10.127 0.273 -11.499 1.00 95.19 93 THR A C 1
ATOM 725 O O . THR A 1 93 ? -11.034 -0.400 -11.983 1.00 95.19 93 THR A O 1
ATOM 728 N N . GLU A 1 94 ? -9.030 -0.282 -10.997 1.00 95.56 94 GLU A N 1
ATOM 729 C CA . GLU A 1 94 ? -8.925 -1.672 -10.560 1.00 95.56 94 GLU A CA 1
ATOM 730 C C . GLU A 1 94 ? -8.950 -1.688 -9.035 1.00 95.56 94 GLU A C 1
ATOM 732 O O . GLU A 1 94 ? -8.006 -1.221 -8.392 1.00 95.56 94 GLU A O 1
ATOM 737 N N . GLU A 1 95 ? -10.014 -2.246 -8.463 1.00 94.50 95 GLU A N 1
ATOM 738 C CA . GLU A 1 95 ? -10.113 -2.519 -7.029 1.00 94.50 95 GLU A CA 1
ATOM 739 C C . GLU A 1 95 ? -9.161 -3.672 -6.677 1.00 94.50 95 GLU A C 1
ATOM 741 O O . GLU A 1 95 ? -9.475 -4.849 -6.866 1.00 94.50 95 GLU A O 1
ATOM 746 N N . PHE A 1 96 ? -7.953 -3.337 -6.222 1.00 93.31 96 PHE A N 1
ATOM 747 C CA . PHE A 1 96 ? -6.907 -4.325 -5.958 1.00 93.31 96 PHE A CA 1
ATOM 748 C C . PHE A 1 96 ? -7.079 -4.990 -4.588 1.00 93.31 96 PHE A C 1
ATOM 750 O O . PHE A 1 96 ? -6.890 -6.200 -4.450 1.00 93.31 96 PHE A O 1
ATOM 757 N N . ALA A 1 97 ? -7.457 -4.200 -3.584 1.00 93.00 97 ALA A N 1
ATOM 758 C CA . ALA A 1 97 ? -7.791 -4.651 -2.241 1.00 93.00 97 ALA A CA 1
ATOM 759 C C . ALA A 1 97 ? -8.913 -3.785 -1.641 1.00 93.00 97 ALA A C 1
ATOM 761 O O . ALA A 1 97 ? -9.399 -2.833 -2.254 1.00 93.00 97 ALA A O 1
ATOM 762 N N . VAL A 1 98 ? -9.335 -4.115 -0.417 1.00 93.94 98 VAL A N 1
ATOM 763 C CA . VAL A 1 98 ? -10.377 -3.354 0.299 1.00 93.94 98 VAL A CA 1
ATOM 764 C C . VAL A 1 98 ? -9.980 -1.887 0.507 1.00 93.94 98 VAL A C 1
ATOM 766 O O . VAL A 1 98 ? -10.827 -1.001 0.461 1.00 93.94 98 VAL A O 1
ATOM 769 N N . ASP A 1 99 ? -8.687 -1.642 0.688 1.00 97.06 99 ASP A N 1
ATOM 770 C CA . ASP A 1 99 ? -8.068 -0.363 1.007 1.00 97.06 99 ASP A CA 1
ATOM 771 C C . ASP A 1 99 ? -7.206 0.199 -0.132 1.00 97.06 99 ASP A C 1
ATOM 773 O O . ASP A 1 99 ? -6.607 1.261 0.030 1.00 97.06 99 ASP A O 1
ATOM 777 N N . GLU A 1 100 ? -7.135 -0.487 -1.277 1.00 97.69 100 GLU A N 1
ATOM 778 C CA . GLU A 1 100 ? -6.179 -0.159 -2.333 1.00 97.69 100 GLU A CA 1
ATOM 779 C C . GLU A 1 100 ? -6.767 -0.290 -3.741 1.00 97.69 100 GLU A C 1
ATOM 781 O O . GLU A 1 100 ? -7.414 -1.287 -4.074 1.00 97.69 100 GLU A O 1
ATOM 786 N N . ALA A 1 101 ? -6.488 0.697 -4.595 1.00 97.75 101 ALA A N 1
ATOM 787 C CA . ALA A 1 101 ? -6.901 0.699 -5.995 1.00 97.75 101 ALA A CA 1
ATOM 788 C C . ALA A 1 101 ? -5.796 1.209 -6.928 1.00 97.75 101 ALA A C 1
ATOM 790 O O . ALA A 1 101 ? -5.000 2.077 -6.559 1.00 97.75 101 ALA A O 1
ATOM 791 N N . PHE A 1 102 ? -5.802 0.724 -8.171 1.00 98.06 102 PHE A N 1
ATOM 792 C CA . PHE A 1 102 ? -5.042 1.328 -9.266 1.00 98.06 102 PHE A CA 1
ATOM 793 C C . PHE A 1 102 ? -5.969 2.126 -10.179 1.00 98.06 102 PHE A C 1
ATOM 795 O O . PHE A 1 102 ? -7.051 1.654 -10.514 1.00 98.06 102 PHE A O 1
ATOM 802 N N . LEU A 1 103 ? -5.542 3.311 -10.606 1.00 97.88 103 LEU A N 1
ATOM 803 C CA . LEU A 1 103 ? -6.323 4.224 -11.440 1.00 97.88 103 LEU A CA 1
ATOM 804 C C . LEU A 1 103 ? -5.632 4.434 -12.794 1.00 97.88 103 LEU A C 1
ATOM 806 O O . LEU A 1 103 ? -4.423 4.680 -12.830 1.00 97.88 103 LEU A O 1
ATOM 810 N N . ASP A 1 104 ? -6.395 4.382 -13.890 1.00 96.69 104 ASP A N 1
ATOM 811 C CA . ASP A 1 104 ? -5.911 4.709 -15.238 1.00 96.69 104 ASP A CA 1
ATOM 812 C C . ASP A 1 104 ? -5.995 6.213 -15.530 1.00 96.69 104 ASP A C 1
ATOM 814 O O . ASP A 1 104 ? -7.051 6.764 -15.852 1.00 96.69 104 ASP A O 1
ATOM 818 N N . LEU A 1 105 ? -4.850 6.887 -15.475 1.00 96.94 105 LEU A N 1
ATOM 819 C CA . LEU A 1 105 ? -4.734 8.319 -15.751 1.00 96.94 105 LEU A CA 1
ATOM 820 C C . LEU A 1 105 ? -4.403 8.605 -17.223 1.00 96.94 105 LEU A C 1
ATOM 822 O O . LEU A 1 105 ? -3.940 9.697 -17.556 1.00 96.94 105 LEU A O 1
ATOM 826 N N . GLY A 1 106 ? -4.594 7.635 -18.123 1.00 94.75 106 GLY A N 1
ATOM 827 C CA . GLY A 1 106 ? -4.294 7.774 -19.548 1.00 94.75 106 GLY A CA 1
ATOM 828 C C . GLY A 1 106 ? -4.999 8.955 -20.221 1.00 94.75 106 GLY A C 1
ATOM 829 O O . GLY A 1 106 ? -4.440 9.539 -21.147 1.00 94.75 106 GLY A O 1
ATOM 830 N N . HIS A 1 107 ? -6.172 9.337 -19.712 1.00 95.00 107 HIS A N 1
ATOM 831 C CA . HIS A 1 107 ? -6.993 10.436 -20.220 1.00 95.00 107 HIS A CA 1
ATOM 832 C C . HIS A 1 107 ? -6.524 11.841 -19.787 1.00 95.00 107 HIS A C 1
ATOM 834 O O . HIS A 1 107 ? -6.953 12.822 -20.385 1.00 95.00 107 HIS A O 1
ATOM 840 N N . LEU A 1 108 ? -5.648 11.957 -18.781 1.00 95.94 108 LEU A N 1
ATOM 841 C CA . LEU A 1 108 ? -5.135 13.238 -18.272 1.00 95.94 108 LEU A CA 1
ATOM 842 C C . LEU A 1 108 ? -3.803 13.602 -18.925 1.00 95.94 108 LEU A C 1
ATOM 844 O O . LEU A 1 108 ? -3.012 12.712 -19.249 1.00 95.94 108 LEU A O 1
ATOM 848 N N . ALA A 1 109 ? -3.457 14.886 -19.042 1.00 93.50 109 ALA A N 1
ATOM 849 C CA . ALA A 1 109 ? -2.101 15.279 -19.424 1.00 93.50 109 ALA A CA 1
ATOM 850 C C . ALA A 1 109 ? -1.091 14.946 -18.299 1.00 93.50 109 ALA A C 1
ATOM 852 O O . ALA A 1 109 ? -1.457 14.911 -17.121 1.00 93.50 109 ALA A O 1
ATOM 853 N N . PRO A 1 110 ? 0.202 14.691 -18.603 1.00 87.19 110 PRO A N 1
ATOM 854 C CA . PRO A 1 110 ? 1.194 14.366 -17.569 1.00 87.19 110 PRO A CA 1
ATOM 855 C C . PRO A 1 110 ? 1.279 15.400 -16.433 1.00 87.19 110 PRO A C 1
ATOM 857 O O . PRO A 1 110 ? 1.385 15.014 -15.272 1.00 87.19 110 PRO A O 1
ATOM 860 N N . GLY A 1 111 ? 1.167 16.694 -16.753 1.00 88.50 111 GLY A N 1
ATOM 861 C CA . GLY A 1 111 ? 1.194 17.780 -15.765 1.00 88.50 111 GLY A CA 1
ATOM 862 C C . GLY A 1 111 ? -0.056 17.875 -14.879 1.00 88.50 111 GLY A C 1
ATOM 863 O O . GLY A 1 111 ? -0.011 18.507 -13.829 1.00 88.50 111 GLY A O 1
ATOM 864 N N . GLU A 1 112 ? -1.156 17.226 -15.262 1.00 95.00 112 GLU A N 1
ATOM 865 C CA . GLU A 1 112 ? -2.437 17.288 -14.542 1.00 95.00 112 GLU A CA 1
ATOM 866 C C . GLU A 1 112 ? -2.615 16.122 -13.566 1.00 95.00 112 GLU A C 1
ATOM 868 O O . GLU A 1 112 ? -3.370 16.229 -12.602 1.00 95.00 112 GLU A O 1
ATOM 873 N N . CYS A 1 113 ? -1.896 15.016 -13.782 1.00 96.12 113 CYS A N 1
ATOM 874 C CA . CYS A 1 113 ? -2.083 13.770 -13.038 1.00 96.12 113 CYS A CA 1
ATOM 875 C C . CYS A 1 113 ? -1.930 13.961 -11.523 1.00 96.12 113 CYS A C 1
ATOM 877 O O . CYS A 1 113 ? -2.794 13.547 -10.754 1.00 96.12 113 CYS A O 1
ATOM 879 N N . LEU A 1 114 ? -0.847 14.609 -11.081 1.00 95.62 114 LEU A N 1
ATOM 880 C CA . LEU A 1 114 ? -0.602 14.810 -9.651 1.00 95.62 114 LEU A CA 1
ATOM 881 C C . LEU A 1 114 ? -1.625 15.771 -9.027 1.00 95.62 114 LEU A C 1
ATOM 883 O O . LEU A 1 114 ? -2.055 15.555 -7.897 1.00 95.62 114 LEU A O 1
ATOM 887 N N . THR A 1 115 ? -2.051 16.797 -9.766 1.00 96.62 115 THR A N 1
ATOM 888 C CA . THR A 1 115 ? -3.093 17.738 -9.329 1.00 96.62 115 THR A CA 1
ATOM 889 C C . THR A 1 115 ? -4.433 17.029 -9.145 1.00 96.62 115 THR A C 1
ATOM 891 O O . THR A 1 115 ? -5.040 17.157 -8.084 1.00 96.62 115 THR A O 1
ATOM 894 N N . ALA A 1 116 ? -4.850 16.206 -10.111 1.00 97.62 116 ALA A N 1
ATOM 895 C CA . ALA A 1 116 ? -6.068 15.404 -10.007 1.00 97.62 116 ALA A CA 1
ATOM 896 C C . ALA A 1 116 ? -6.023 14.433 -8.814 1.00 97.62 116 ALA A C 1
ATOM 898 O O . ALA A 1 116 ? -7.011 14.278 -8.102 1.00 97.62 116 ALA A O 1
ATOM 899 N N . MET A 1 117 ? -4.870 13.811 -8.539 1.00 97.81 117 MET A N 1
ATOM 900 C CA . MET A 1 117 ? -4.721 12.912 -7.387 1.00 97.81 117 MET A CA 1
ATOM 901 C C . MET A 1 117 ? -4.726 13.650 -6.041 1.00 97.81 117 MET A C 1
ATOM 903 O O . MET A 1 117 ? -5.283 13.144 -5.068 1.00 97.81 117 MET A O 1
ATOM 907 N N . ARG A 1 118 ? -4.176 14.868 -5.971 1.00 97.69 118 ARG A N 1
ATOM 908 C CA . ARG A 1 118 ? -4.293 15.727 -4.778 1.00 97.69 118 ARG A CA 1
ATOM 909 C C . ARG A 1 118 ? -5.748 16.106 -4.499 1.00 97.69 118 ARG A C 1
ATOM 911 O O . ARG A 1 118 ? -6.172 16.087 -3.340 1.00 97.69 118 ARG A O 1
ATOM 918 N N . ASP A 1 119 ? -6.510 16.401 -5.550 1.00 98.38 119 ASP A N 1
ATOM 919 C CA . ASP A 1 119 ? -7.942 16.674 -5.443 1.00 98.38 119 ASP A CA 1
ATOM 920 C C . ASP A 1 119 ? -8.716 15.430 -4.981 1.00 98.38 119 ASP A C 1
ATOM 922 O O . ASP A 1 119 ? -9.408 15.492 -3.967 1.00 98.38 119 ASP A O 1
ATOM 926 N N . LEU A 1 120 ? -8.492 14.263 -5.601 1.00 98.44 120 LEU A N 1
ATOM 927 C CA . LEU A 1 120 ? -9.071 12.984 -5.163 1.00 98.44 120 LEU A CA 1
ATOM 928 C C . LEU A 1 120 ? -8.798 12.707 -3.679 1.00 98.44 120 LEU A C 1
ATOM 930 O O . LEU A 1 120 ? -9.713 12.377 -2.924 1.00 98.44 120 LEU A O 1
ATOM 934 N N . ARG A 1 121 ? -7.549 12.873 -3.233 1.00 98.00 121 ARG A N 1
ATOM 935 C CA . ARG A 1 121 ? -7.176 12.686 -1.825 1.00 98.00 121 ARG A CA 1
ATOM 936 C C . ARG A 1 121 ? -7.954 13.626 -0.901 1.00 98.00 121 ARG A C 1
ATOM 938 O O . ARG A 1 121 ? -8.418 13.202 0.157 1.00 98.00 121 ARG A O 1
ATOM 945 N N . THR A 1 122 ? -8.094 14.890 -1.292 1.00 98.19 122 THR A N 1
ATOM 946 C CA . THR A 1 122 ? -8.850 15.898 -0.533 1.00 98.19 122 THR A CA 1
ATOM 947 C C . THR A 1 122 ? -10.331 15.537 -0.469 1.00 98.19 122 THR A C 1
ATOM 949 O O . THR A 1 122 ? -10.936 15.585 0.603 1.00 98.19 122 THR A O 1
ATOM 952 N N . THR A 1 123 ? -10.899 15.100 -1.590 1.00 98.62 123 THR A N 1
ATOM 953 C CA . THR A 1 123 ? -12.285 14.648 -1.706 1.00 98.62 123 THR A CA 1
ATOM 954 C C . THR A 1 123 ? -12.564 13.435 -0.822 1.00 98.62 123 THR A C 1
ATOM 956 O O . THR A 1 123 ? -13.538 13.450 -0.073 1.00 98.62 123 THR A O 1
ATOM 959 N N . LEU A 1 124 ? -11.691 12.422 -0.819 1.00 98.25 124 LEU A N 1
ATOM 960 C CA . LEU A 1 124 ? -11.821 11.243 0.049 1.00 98.25 124 LEU A CA 1
ATOM 961 C C . LEU A 1 124 ? -11.797 11.617 1.536 1.00 98.25 124 LEU A C 1
ATOM 963 O O . LEU A 1 124 ? -12.631 11.149 2.315 1.00 98.25 124 LEU A O 1
ATOM 967 N N . LEU A 1 125 ? -10.891 12.512 1.932 1.00 96.75 125 LEU A N 1
ATOM 968 C CA . LEU A 1 125 ? -10.838 12.986 3.311 1.00 96.75 125 LEU A CA 1
ATOM 969 C C . LEU A 1 125 ? -12.094 13.788 3.684 1.00 96.75 125 LEU A C 1
ATOM 971 O O . LEU A 1 125 ? -12.623 13.613 4.777 1.00 96.75 125 LEU A O 1
ATOM 975 N N . ARG A 1 126 ? -12.594 14.640 2.785 1.00 97.44 126 ARG A N 1
ATOM 976 C CA . ARG A 1 126 ? -13.781 15.474 3.018 1.00 97.44 126 ARG A CA 1
ATOM 977 C C . ARG A 1 126 ? -15.073 14.659 3.087 1.00 97.44 126 ARG A C 1
ATOM 979 O O . ARG A 1 126 ? -15.892 14.905 3.964 1.00 97.44 126 ARG A O 1
ATOM 986 N N . GLU A 1 127 ? -15.281 13.736 2.151 1.00 97.75 127 GLU A N 1
ATOM 987 C CA . GLU A 1 127 ? -16.562 13.034 1.988 1.00 97.75 127 GLU A CA 1
ATOM 988 C C . GLU A 1 127 ? -16.708 11.831 2.919 1.00 97.75 127 GLU A C 1
ATOM 990 O O . GLU A 1 127 ? -17.814 11.546 3.373 1.00 97.75 127 GLU A O 1
ATOM 995 N N . ILE A 1 128 ? -15.613 11.122 3.215 1.00 97.00 128 ILE A N 1
ATOM 996 C CA . ILE A 1 128 ? -15.669 9.883 4.008 1.00 97.00 128 ILE A CA 1
ATOM 997 C C . ILE A 1 128 ? -14.672 9.838 5.171 1.00 97.00 128 ILE A C 1
ATOM 999 O O . ILE A 1 128 ? -14.635 8.840 5.884 1.00 97.00 128 ILE A O 1
ATOM 1003 N N . ASN A 1 129 ? -13.895 10.901 5.412 1.00 96.25 129 ASN A N 1
ATOM 1004 C CA . ASN A 1 129 ? -12.898 10.973 6.490 1.00 96.25 129 ASN A CA 1
ATOM 1005 C C . ASN A 1 129 ? -11.810 9.886 6.430 1.00 96.25 129 ASN A C 1
ATOM 1007 O O . ASN A 1 129 ? -11.192 9.575 7.449 1.00 96.25 129 ASN A O 1
ATOM 1011 N N . ILE A 1 130 ? -11.537 9.335 5.243 1.00 97.38 130 ILE A N 1
ATOM 1012 C CA . ILE A 1 130 ? -10.496 8.321 5.053 1.00 97.38 130 ILE A CA 1
ATOM 1013 C C . ILE A 1 130 ? -9.234 8.979 4.477 1.00 97.38 130 ILE A C 1
ATOM 1015 O O . ILE A 1 130 ? -9.264 9.480 3.350 1.00 97.38 130 ILE A O 1
ATOM 1019 N N . PRO A 1 131 ? -8.112 8.994 5.221 1.00 96.69 131 PRO A N 1
ATOM 1020 C CA . PRO A 1 131 ? -6.840 9.465 4.700 1.00 96.69 131 PRO A CA 1
ATOM 1021 C C . PRO A 1 131 ? -6.262 8.442 3.721 1.00 96.69 131 PRO A C 1
ATOM 1023 O O . PRO A 1 131 ? -6.131 7.262 4.038 1.00 96.69 131 PRO A O 1
ATOM 1026 N N . VAL A 1 132 ? -5.843 8.915 2.553 1.00 98.12 132 VAL A N 1
ATOM 1027 C CA . VAL A 1 132 ? -5.241 8.090 1.499 1.00 98.12 132 VAL A CA 1
ATOM 1028 C C . VAL A 1 132 ? -3.890 8.674 1.113 1.00 98.12 132 VAL A C 1
ATOM 1030 O O . VAL A 1 132 ? -3.703 9.896 1.137 1.00 98.12 132 VAL A O 1
ATOM 1033 N N . THR A 1 133 ? -2.946 7.804 0.774 1.00 98.62 133 THR A N 1
ATOM 1034 C CA . THR A 1 133 ? -1.711 8.184 0.094 1.00 98.62 133 THR A CA 1
ATOM 1035 C C . THR A 1 133 ? -1.765 7.720 -1.354 1.00 98.62 133 THR A C 1
ATOM 1037 O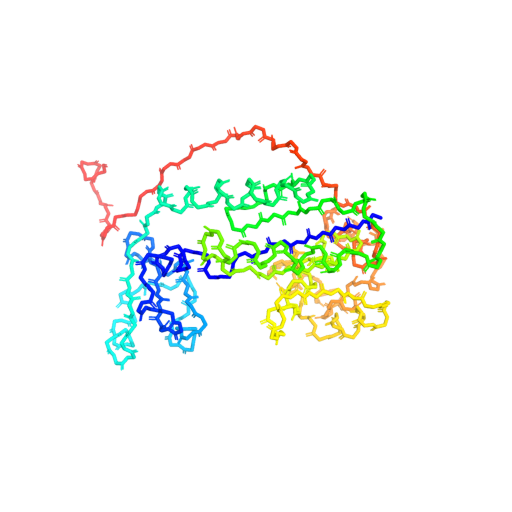 O . THR A 1 133 ? -2.187 6.597 -1.624 1.00 98.62 133 THR A O 1
ATOM 1040 N N . ILE A 1 134 ? -1.354 8.583 -2.287 1.00 98.62 134 ILE A N 1
ATOM 1041 C CA . ILE A 1 134 ? -1.454 8.304 -3.723 1.00 98.62 134 ILE A CA 1
ATOM 1042 C C . ILE A 1 134 ? -0.100 8.476 -4.414 1.00 98.62 134 ILE A C 1
ATOM 1044 O O . ILE A 1 134 ? 0.485 9.558 -4.411 1.00 98.62 134 ILE A O 1
ATOM 1048 N N . GLY A 1 135 ? 0.397 7.410 -5.034 1.00 98.19 135 GLY A N 1
ATOM 1049 C CA . GLY A 1 135 ? 1.593 7.437 -5.871 1.00 98.19 135 GLY A CA 1
ATOM 1050 C C . GLY A 1 135 ? 1.245 7.414 -7.353 1.00 98.19 135 GLY A C 1
ATOM 1051 O O . GLY A 1 135 ? 0.466 6.570 -7.784 1.00 98.19 135 GLY A O 1
ATOM 1052 N N . VAL A 1 136 ? 1.849 8.297 -8.146 1.00 97.81 136 VAL A N 1
ATOM 1053 C CA . VAL A 1 136 ? 1.672 8.374 -9.604 1.00 97.81 136 VAL A CA 1
ATOM 1054 C C . VAL A 1 136 ? 2.952 7.929 -10.302 1.00 97.81 136 VAL A C 1
ATOM 1056 O O . VAL A 1 136 ? 4.030 8.456 -10.024 1.00 97.81 136 VAL A O 1
ATOM 1059 N N . ALA A 1 137 ? 2.846 6.975 -11.227 1.00 96.81 137 ALA A N 1
ATOM 1060 C CA . ALA A 1 137 ? 3.979 6.532 -12.035 1.00 96.81 137 ALA A CA 1
ATOM 1061 C C . ALA A 1 137 ? 3.542 5.837 -13.343 1.00 96.81 137 ALA A C 1
ATOM 1063 O O . ALA A 1 137 ? 2.359 5.553 -13.534 1.00 96.81 137 ALA A O 1
ATOM 1064 N N . PRO A 1 138 ? 4.475 5.521 -14.261 1.00 95.56 138 PRO A N 1
ATOM 1065 C CA . PRO A 1 138 ? 4.124 4.891 -15.536 1.00 95.56 138 PRO A CA 1
ATOM 1066 C C . PRO A 1 138 ? 3.622 3.439 -15.447 1.00 95.56 138 PRO A C 1
ATOM 1068 O O . PRO A 1 138 ? 2.996 2.94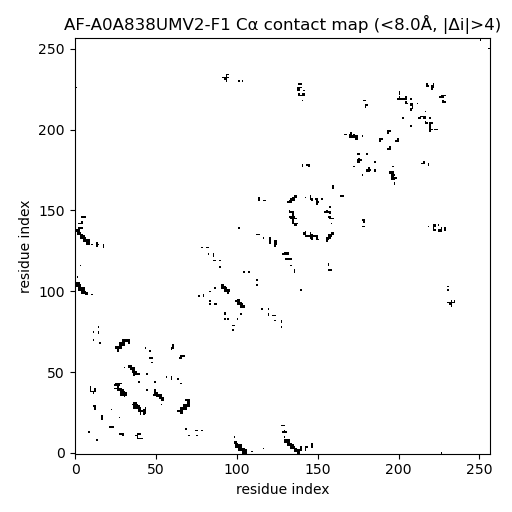8 -16.386 1.00 95.56 138 PRO A O 1
ATOM 1071 N N . THR A 1 139 ? 3.924 2.743 -14.348 1.00 97.19 139 THR A N 1
ATOM 1072 C CA . THR A 1 139 ? 3.679 1.303 -14.154 1.00 97.19 139 THR A CA 1
ATOM 1073 C C . THR A 1 139 ? 3.144 1.037 -12.747 1.00 97.19 139 THR A C 1
ATOM 1075 O O . THR A 1 139 ? 3.324 1.869 -11.854 1.00 97.19 139 THR A O 1
ATOM 1078 N N . LYS A 1 140 ? 2.498 -0.115 -12.519 1.00 97.19 140 LYS A N 1
ATOM 1079 C CA . LYS A 1 140 ? 1.881 -0.442 -11.223 1.00 97.19 140 LYS A CA 1
ATOM 1080 C C . LYS A 1 140 ? 2.923 -0.583 -10.122 1.00 97.19 140 LYS A C 1
ATOM 1082 O O . LYS A 1 140 ? 2.725 -0.103 -9.005 1.00 97.19 140 LYS A O 1
ATOM 1087 N N . VAL A 1 141 ? 4.047 -1.236 -10.428 1.00 97.94 141 VAL A N 1
ATOM 1088 C CA . VAL A 1 141 ? 5.136 -1.399 -9.449 1.00 97.94 141 VAL A CA 1
ATOM 1089 C C . VAL A 1 141 ? 5.701 -0.035 -9.061 1.00 97.94 141 VAL A C 1
ATOM 1091 O O . VAL A 1 141 ? 5.849 0.242 -7.871 1.00 97.94 141 VAL A O 1
ATOM 1094 N N . LEU A 1 142 ? 5.957 0.843 -10.035 1.00 98.06 142 LEU A N 1
ATOM 1095 C CA . LEU A 1 142 ? 6.459 2.183 -9.739 1.00 98.06 142 LEU A CA 1
ATOM 1096 C C . LEU A 1 142 ? 5.412 3.049 -9.032 1.00 98.06 142 LEU A C 1
ATOM 1098 O O . LEU A 1 142 ? 5.789 3.838 -8.174 1.00 98.06 142 LEU A O 1
ATOM 1102 N N . SER A 1 143 ? 4.112 2.905 -9.314 1.00 97.94 143 SER A N 1
ATOM 1103 C CA . SER A 1 143 ? 3.084 3.693 -8.620 1.00 97.94 143 SER A CA 1
ATOM 1104 C C . SER A 1 143 ? 2.967 3.279 -7.154 1.00 97.94 143 SER A C 1
ATOM 1106 O O . SER A 1 143 ? 2.795 4.133 -6.286 1.00 97.94 143 SER A O 1
ATOM 1108 N N . LYS A 1 144 ? 3.146 1.989 -6.837 1.00 97.75 144 LYS A N 1
ATOM 1109 C CA . LYS A 1 144 ? 3.259 1.534 -5.442 1.00 97.75 144 LYS A CA 1
ATOM 1110 C C . LYS A 1 144 ? 4.528 2.050 -4.773 1.00 97.75 144 LYS A C 1
ATOM 1112 O O . LYS A 1 144 ? 4.457 2.514 -3.641 1.00 97.75 144 LYS A O 1
ATOM 1117 N N . LEU A 1 145 ? 5.664 2.039 -5.473 1.00 98.00 145 LEU A N 1
ATOM 1118 C CA . LEU A 1 145 ? 6.903 2.628 -4.958 1.00 98.00 145 LEU A CA 1
ATOM 1119 C C . LEU A 1 145 ? 6.719 4.125 -4.655 1.00 98.00 145 LEU A C 1
ATOM 1121 O O . LEU A 1 145 ? 7.059 4.580 -3.567 1.00 98.00 145 LEU A O 1
ATOM 1125 N N . ALA A 1 146 ? 6.103 4.872 -5.576 1.00 97.81 146 ALA A N 1
ATOM 1126 C CA . ALA A 1 146 ? 5.746 6.274 -5.381 1.00 97.81 146 ALA A CA 1
ATOM 1127 C C . ALA A 1 146 ? 4.807 6.460 -4.179 1.00 97.81 146 ALA A C 1
ATOM 1129 O O . ALA A 1 146 ? 4.976 7.401 -3.412 1.00 97.81 146 ALA A O 1
ATOM 1130 N N . THR A 1 147 ? 3.855 5.546 -3.970 1.00 98.12 147 THR A N 1
ATOM 1131 C CA . THR A 1 147 ? 2.943 5.570 -2.814 1.00 98.12 147 THR A CA 1
ATOM 1132 C C . THR A 1 147 ? 3.720 5.399 -1.510 1.00 98.12 147 THR A C 1
ATOM 1134 O O . THR A 1 147 ? 3.501 6.158 -0.568 1.00 98.12 147 THR A O 1
ATOM 1137 N N . SER A 1 148 ? 4.674 4.465 -1.455 1.00 96.75 148 SER A N 1
ATOM 1138 C CA . SER A 1 148 ? 5.554 4.285 -0.292 1.00 96.75 148 SER A CA 1
ATOM 1139 C C . SER A 1 148 ? 6.362 5.544 0.022 1.00 96.75 148 SER A C 1
ATOM 1141 O O . SER A 1 148 ? 6.444 5.926 1.187 1.00 96.75 148 SER A O 1
ATOM 1143 N N . VAL A 1 149 ? 6.888 6.236 -0.996 1.00 97.00 149 VAL A N 1
ATOM 1144 C CA . VAL A 1 149 ? 7.539 7.545 -0.807 1.00 97.00 149 VAL A CA 1
ATOM 1145 C C . VAL A 1 149 ? 6.529 8.588 -0.323 1.00 97.00 149 VAL A C 1
ATOM 1147 O O . VAL A 1 149 ? 6.789 9.297 0.639 1.00 97.00 149 VAL A O 1
ATOM 1150 N N . GLY A 1 150 ? 5.330 8.640 -0.903 1.00 96.75 150 GLY A N 1
ATOM 1151 C CA . GLY A 1 150 ? 4.264 9.548 -0.476 1.00 96.75 150 GLY A CA 1
ATOM 1152 C C . GLY A 1 150 ? 3.826 9.363 0.982 1.00 96.75 150 GLY A C 1
ATOM 1153 O O . GLY A 1 150 ? 3.313 10.302 1.580 1.00 96.75 150 GLY A O 1
ATOM 1154 N N . LYS A 1 151 ? 4.048 8.188 1.593 1.00 94.88 151 LYS A N 1
ATOM 1155 C CA . LYS A 1 151 ? 3.761 7.949 3.022 1.00 94.88 151 LYS A CA 1
ATOM 1156 C C . LYS A 1 151 ? 4.735 8.688 3.950 1.00 94.88 151 LYS A C 1
ATOM 1158 O O . LYS A 1 151 ? 4.419 8.844 5.127 1.00 94.88 151 LYS A O 1
ATOM 1163 N N . THR A 1 152 ? 5.890 9.133 3.451 1.00 92.75 152 THR A N 1
ATOM 1164 C CA . THR A 1 152 ? 6.876 9.911 4.222 1.00 92.75 152 THR A CA 1
ATOM 1165 C C . THR A 1 152 ? 6.760 11.417 3.990 1.00 92.75 152 THR A C 1
ATOM 1167 O O . THR A 1 152 ? 7.381 12.193 4.714 1.00 92.75 152 THR A O 1
ATOM 1170 N N . THR A 1 153 ? 5.950 11.851 3.019 1.00 91.62 153 THR A N 1
ATOM 1171 C CA . THR A 1 153 ? 5.734 13.269 2.722 1.00 91.62 153 THR A CA 1
ATOM 1172 C C . THR A 1 153 ? 4.496 13.803 3.441 1.00 91.62 153 THR A C 1
ATOM 1174 O O . THR A 1 153 ? 3.515 13.091 3.655 1.00 91.62 153 THR A O 1
ATOM 1177 N N . ALA A 1 154 ? 4.506 15.094 3.784 1.00 87.06 154 ALA A N 1
ATOM 1178 C CA . ALA A 1 154 ? 3.329 15.756 4.351 1.00 87.06 154 ALA A CA 1
ATOM 1179 C C . ALA A 1 154 ? 2.169 15.859 3.338 1.00 87.06 154 ALA A C 1
ATOM 1181 O O . ALA A 1 154 ? 1.001 15.888 3.727 1.00 87.06 154 ALA A O 1
ATOM 1182 N N . GLU A 1 155 ? 2.482 15.887 2.038 1.00 88.75 155 GLU A N 1
ATOM 1183 C CA . GLU A 1 155 ? 1.481 15.994 0.973 1.00 88.75 155 GLU A CA 1
ATOM 1184 C C . GLU A 1 155 ? 0.626 14.728 0.826 1.00 88.75 155 GLU A C 1
ATOM 1186 O O . GLU A 1 155 ? -0.540 14.813 0.436 1.00 88.75 155 GLU A O 1
ATOM 1191 N N . GLY A 1 156 ? 1.181 13.543 1.112 1.00 94.12 156 GLY A N 1
ATOM 1192 C CA . GLY A 1 156 ? 0.489 12.268 0.900 1.00 94.12 156 GLY A CA 1
ATOM 1193 C C . GLY A 1 156 ? 0.192 11.957 -0.573 1.00 94.12 156 GLY A C 1
ATOM 1194 O O . GLY A 1 156 ? -0.559 11.033 -0.865 1.00 94.12 156 GLY A O 1
ATOM 1195 N N . CYS A 1 157 ? 0.750 12.720 -1.511 1.00 96.81 157 CYS A N 1
ATOM 1196 C CA . CYS A 1 157 ? 0.761 12.419 -2.939 1.00 96.81 157 CYS A CA 1
ATOM 1197 C C . CYS A 1 157 ? 2.197 12.525 -3.446 1.00 96.81 157 CYS A C 1
ATOM 1199 O O . CYS A 1 157 ? 2.947 13.390 -2.989 1.00 96.81 157 CYS A O 1
ATOM 1201 N N . TYR A 1 158 ? 2.596 11.658 -4.373 1.00 97.25 158 TYR A N 1
ATOM 1202 C CA . TYR A 1 158 ? 3.958 11.672 -4.898 1.00 97.25 158 TYR A CA 1
ATOM 1203 C C . TYR A 1 158 ? 4.027 11.159 -6.336 1.00 97.25 158 TYR A C 1
ATOM 1205 O O . TYR A 1 158 ? 3.352 10.196 -6.696 1.00 97.25 158 TYR A O 1
ATOM 1213 N N . ALA A 1 159 ? 4.869 11.789 -7.151 1.00 96.69 159 ALA A N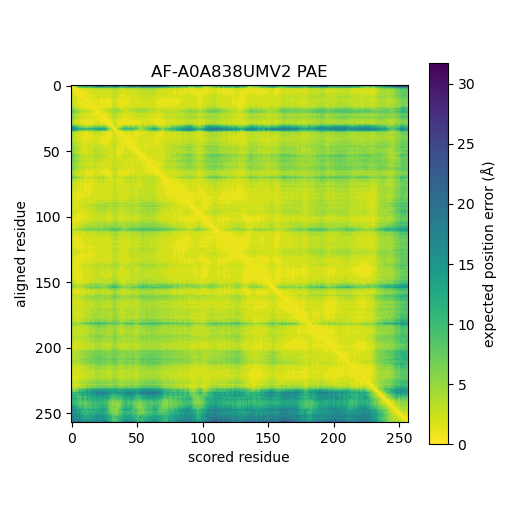 1
ATOM 1214 C CA . ALA A 1 159 ? 5.187 11.361 -8.506 1.00 96.69 159 ALA A CA 1
ATOM 1215 C C . ALA A 1 159 ? 6.692 11.506 -8.737 1.00 96.69 159 ALA A C 1
ATOM 1217 O O . ALA A 1 159 ? 7.289 12.494 -8.308 1.00 96.69 159 ALA A O 1
ATOM 1218 N N . PHE A 1 160 ? 7.295 10.546 -9.433 1.00 95.00 160 PHE A N 1
ATOM 1219 C CA . PHE A 1 160 ? 8.697 10.657 -9.829 1.00 95.00 160 PHE A CA 1
ATOM 1220 C C . PHE A 1 160 ? 8.858 11.687 -10.949 1.00 95.00 160 PHE A C 1
ATOM 1222 O O . PHE A 1 160 ? 8.158 11.622 -11.958 1.00 95.00 160 PHE A O 1
ATOM 1229 N N . ALA A 1 161 ? 9.804 12.609 -10.789 1.00 92.19 161 ALA A N 1
ATOM 1230 C CA . ALA A 1 161 ? 10.113 13.630 -11.785 1.00 92.19 161 ALA A CA 1
ATOM 1231 C C . ALA A 1 161 ? 10.902 13.062 -12.974 1.00 92.19 161 ALA A C 1
ATOM 1233 O O . ALA A 1 161 ? 10.728 13.506 -14.106 1.00 92.19 161 ALA A O 1
ATOM 1234 N N . ASN A 1 162 ? 11.793 12.102 -12.719 1.00 93.94 162 ASN A N 1
ATOM 1235 C CA . ASN A 1 162 ? 12.660 11.498 -13.727 1.00 93.94 162 ASN A CA 1
ATOM 1236 C C . ASN A 1 162 ? 13.207 10.137 -13.264 1.00 93.94 162 ASN A C 1
ATOM 1238 O O . ASN A 1 162 ? 13.004 9.710 -12.126 1.00 93.94 162 ASN A O 1
ATOM 1242 N N . GLU A 1 163 ? 13.920 9.462 -14.165 1.00 95.69 163 GLU A N 1
ATOM 1243 C CA . GLU A 1 163 ? 14.511 8.149 -13.910 1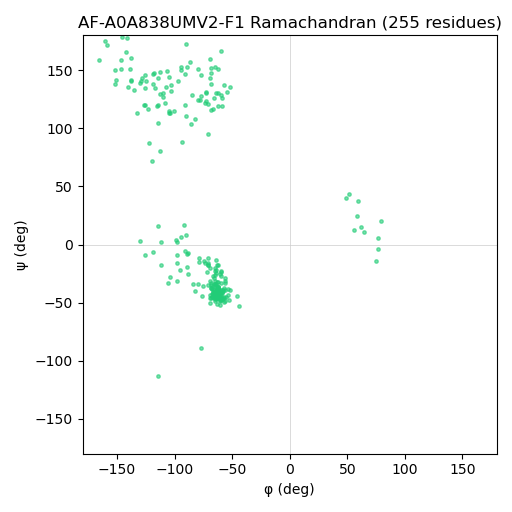.00 95.69 163 GLU A CA 1
ATOM 1244 C C . GLU A 1 163 ? 15.595 8.168 -12.821 1.00 95.69 163 GLU A C 1
ATOM 1246 O O . GLU A 1 163 ? 15.658 7.239 -12.019 1.00 95.69 163 GLU A O 1
ATOM 1251 N N . ALA A 1 164 ? 16.386 9.240 -12.721 1.00 97.25 164 ALA A N 1
ATOM 1252 C CA . ALA A 1 164 ? 17.423 9.354 -11.695 1.00 97.25 164 ALA A CA 1
ATOM 1253 C C . ALA A 1 164 ? 16.830 9.3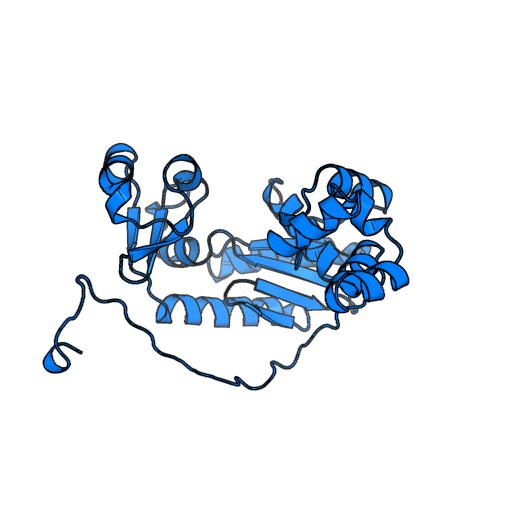54 -10.274 1.00 97.25 164 ALA A C 1
ATOM 1255 O O . ALA A 1 164 ? 17.384 8.739 -9.364 1.00 97.25 164 ALA A O 1
ATOM 1256 N N . GLN A 1 165 ? 15.665 9.982 -10.085 1.00 96.50 165 GLN A N 1
ATOM 1257 C CA . GLN A 1 165 ? 14.948 9.945 -8.811 1.00 96.50 165 GLN A CA 1
ATOM 1258 C C . GLN A 1 165 ? 14.413 8.543 -8.487 1.00 96.50 165 GLN A C 1
ATOM 1260 O O . GLN A 1 165 ? 14.458 8.121 -7.331 1.00 96.50 165 GLN A O 1
ATOM 1265 N N . ILE A 1 166 ? 13.936 7.806 -9.498 1.00 97.94 166 ILE A N 1
ATOM 1266 C CA . ILE A 1 166 ? 13.534 6.401 -9.336 1.00 97.94 166 ILE A CA 1
ATOM 1267 C C . ILE A 1 166 ? 14.736 5.574 -8.871 1.00 97.94 166 ILE A C 1
ATOM 1269 O O . ILE A 1 166 ? 14.622 4.826 -7.901 1.00 97.94 166 ILE A O 1
ATOM 1273 N N . ASP A 1 167 ? 15.892 5.740 -9.516 1.00 98.44 167 ASP A N 1
ATOM 1274 C CA . ASP A 1 167 ? 17.112 5.003 -9.180 1.00 98.44 167 ASP A CA 1
ATOM 1275 C C . ASP A 1 167 ? 17.605 5.302 -7.767 1.00 98.44 167 ASP A C 1
ATOM 1277 O O . ASP A 1 167 ? 17.963 4.378 -7.036 1.00 98.44 167 ASP A O 1
ATOM 1281 N N . GLN A 1 168 ? 17.558 6.568 -7.347 1.00 98.00 168 GLN A N 1
ATOM 1282 C CA . GLN A 1 168 ? 17.916 6.969 -5.989 1.00 98.00 168 GLN A CA 1
ATOM 1283 C C . GLN A 1 168 ? 17.031 6.282 -4.942 1.00 98.00 168 GLN A C 1
ATOM 1285 O O . GLN A 1 168 ? 17.540 5.733 -3.964 1.00 98.00 168 GLN A O 1
ATOM 1290 N N . VAL A 1 169 ? 15.711 6.289 -5.145 1.00 98.00 169 VAL A N 1
ATOM 1291 C CA . VAL A 1 169 ? 14.774 5.631 -4.224 1.00 98.00 169 VAL A CA 1
ATOM 1292 C C . VAL A 1 169 ? 15.004 4.121 -4.220 1.00 98.00 169 VAL A C 1
ATOM 1294 O O . VAL A 1 169 ? 15.093 3.513 -3.154 1.00 98.00 169 VAL A O 1
ATOM 1297 N N . LEU A 1 170 ? 15.174 3.507 -5.391 1.00 98.44 170 LEU A N 1
ATOM 1298 C CA . LEU A 1 170 ? 15.411 2.070 -5.520 1.00 98.44 170 LEU A CA 1
ATOM 1299 C C . LEU A 1 170 ? 16.741 1.611 -4.914 1.00 98.44 170 LEU A C 1
ATOM 1301 O O . LEU A 1 170 ? 16.813 0.490 -4.412 1.00 98.44 170 LEU A O 1
ATOM 1305 N N . ALA A 1 171 ? 17.774 2.454 -4.918 1.00 98.25 171 ALA A N 1
ATOM 1306 C CA . ALA A 1 171 ? 19.051 2.154 -4.273 1.00 98.25 171 ALA A CA 1
ATOM 1307 C C . ALA A 1 171 ? 18.907 1.999 -2.750 1.00 98.25 171 ALA A C 1
ATOM 1309 O O . ALA A 1 171 ? 19.589 1.169 -2.150 1.00 98.25 171 ALA A O 1
ATOM 1310 N N . ALA A 1 172 ? 17.991 2.762 -2.145 1.00 97.19 172 ALA A N 1
ATOM 1311 C CA . ALA A 1 172 ? 17.666 2.705 -0.721 1.00 97.19 172 ALA A CA 1
ATOM 1312 C C . ALA A 1 172 ? 16.529 1.719 -0.382 1.00 97.19 172 ALA A C 1
ATOM 1314 O O . ALA A 1 172 ? 16.227 1.514 0.791 1.00 97.19 172 ALA A O 1
ATOM 1315 N N . THR A 1 173 ? 15.885 1.117 -1.386 1.00 97.38 173 THR A N 1
ATOM 1316 C CA . THR A 1 173 ? 14.742 0.216 -1.192 1.00 97.38 173 THR A CA 1
ATOM 1317 C C . THR A 1 173 ? 15.226 -1.225 -1.047 1.00 97.38 173 THR A C 1
ATOM 1319 O O . THR A 1 173 ? 15.846 -1.775 -1.966 1.00 97.38 173 THR A O 1
ATOM 1322 N N . ALA A 1 174 ? 14.923 -1.857 0.091 1.00 97.25 174 ALA A N 1
ATOM 1323 C CA . ALA A 1 174 ? 15.180 -3.279 0.285 1.00 97.25 174 ALA A CA 1
ATOM 1324 C C . ALA A 1 174 ? 14.324 -4.115 -0.676 1.00 97.25 174 ALA A C 1
ATOM 1326 O O . ALA A 1 174 ? 13.236 -3.711 -1.084 1.00 97.25 174 ALA A O 1
ATOM 1327 N N . LEU A 1 175 ? 14.794 -5.311 -1.030 1.00 97.31 175 LEU A N 1
ATOM 1328 C CA . LEU A 1 175 ? 14.056 -6.187 -1.942 1.00 97.31 175 LEU A CA 1
ATOM 1329 C C . LEU A 1 175 ? 12.651 -6.514 -1.432 1.00 97.31 175 LEU A C 1
ATOM 1331 O O . LEU A 1 175 ? 11.718 -6.534 -2.224 1.00 97.31 175 LEU A O 1
ATOM 1335 N N . GLU A 1 176 ? 12.500 -6.741 -0.129 1.00 96.25 176 GLU A N 1
ATOM 1336 C CA . GLU A 1 176 ? 11.227 -7.059 0.520 1.00 96.25 176 GLU A CA 1
ATOM 1337 C C . GLU A 1 176 ? 10.196 -5.923 0.459 1.00 96.25 176 GLU A C 1
ATOM 1339 O O . GLU A 1 176 ? 8.998 -6.182 0.582 1.00 96.25 176 GLU A O 1
ATOM 1344 N N . ASP A 1 177 ? 10.648 -4.689 0.226 1.00 95.19 177 ASP A N 1
ATOM 1345 C CA . ASP A 1 177 ? 9.791 -3.507 0.103 1.00 95.19 177 ASP A CA 1
ATOM 1346 C C . ASP A 1 177 ? 9.313 -3.279 -1.343 1.00 95.19 177 ASP A C 1
ATOM 1348 O O . ASP A 1 177 ? 8.457 -2.428 -1.605 1.00 95.19 177 ASP A O 1
ATOM 1352 N N . ILE A 1 178 ? 9.825 -4.053 -2.306 1.00 96.81 178 ILE A N 1
ATOM 1353 C CA . ILE A 1 178 ? 9.376 -4.014 -3.698 1.00 96.81 178 ILE A CA 1
ATOM 1354 C C . ILE A 1 178 ? 8.159 -4.914 -3.842 1.00 96.81 178 ILE A C 1
ATOM 1356 O O . ILE A 1 178 ? 8.178 -6.102 -3.508 1.00 96.81 178 ILE A O 1
ATOM 1360 N N . TRP A 1 179 ? 7.092 -4.366 -4.419 1.00 95.31 179 TRP A N 1
ATOM 1361 C CA . TRP A 1 179 ? 5.869 -5.123 -4.642 1.00 95.31 179 TRP A CA 1
ATOM 1362 C C . TRP A 1 179 ? 6.140 -6.445 -5.372 1.00 95.31 179 TRP A C 1
ATOM 1364 O O . TRP A 1 179 ? 6.893 -6.494 -6.343 1.00 95.31 179 TRP A O 1
ATOM 1374 N N . TYR A 1 180 ? 5.503 -7.517 -4.885 1.00 93.94 180 TYR A N 1
ATOM 1375 C CA . TYR A 1 180 ? 5.652 -8.910 -5.326 1.00 93.94 180 TYR A CA 1
ATOM 1376 C C . TYR A 1 180 ? 6.949 -9.630 -4.887 1.00 93.94 180 TYR A C 1
ATOM 1378 O O . TYR A 1 180 ? 7.005 -10.869 -4.924 1.00 93.94 180 TYR A O 1
ATOM 1386 N N . ILE A 1 181 ? 7.969 -8.926 -4.396 1.00 95.69 181 ILE A N 1
ATOM 1387 C CA . ILE A 1 181 ? 9.219 -9.529 -3.916 1.00 95.69 181 ILE A CA 1
ATOM 1388 C C . ILE A 1 181 ? 9.133 -9.770 -2.401 1.00 95.69 181 ILE A C 1
ATOM 1390 O O . ILE A 1 181 ? 9.517 -8.944 -1.596 1.00 95.69 181 ILE A O 1
ATOM 1394 N N . ALA A 1 182 ? 8.618 -10.932 -1.992 1.00 89.88 182 ALA A N 1
ATOM 1395 C CA . ALA A 1 182 ? 8.575 -11.338 -0.579 1.00 89.88 182 ALA A CA 1
ATOM 1396 C C . ALA A 1 182 ? 9.838 -12.117 -0.152 1.00 89.88 182 ALA A C 1
ATOM 1398 O O . ALA A 1 182 ? 10.629 -12.538 -0.999 1.00 89.88 182 ALA A O 1
ATOM 1399 N N . GLY A 1 183 ? 9.988 -12.401 1.149 1.00 90.81 183 GLY A N 1
ATOM 1400 C CA . GLY A 1 183 ? 11.218 -12.930 1.765 1.00 90.81 183 GLY A CA 1
ATOM 1401 C C . GLY A 1 183 ? 11.912 -14.097 1.043 1.00 90.81 183 GLY A C 1
ATOM 1402 O O . GLY A 1 183 ? 13.122 -14.054 0.844 1.00 90.81 183 GLY A O 1
ATOM 1403 N N . GLN A 1 184 ? 11.185 -15.115 0.562 1.00 93.12 184 GLN A N 1
ATOM 1404 C CA . GLN A 1 184 ? 11.817 -16.222 -0.184 1.00 93.12 184 GLN A CA 1
ATOM 1405 C C . GLN A 1 184 ? 12.364 -15.788 -1.552 1.00 93.12 184 GLN A C 1
ATOM 1407 O O . GLN A 1 184 ? 13.432 -16.235 -1.975 1.00 93.12 184 GLN A O 1
ATOM 1412 N N . ARG A 1 185 ? 11.654 -14.890 -2.249 1.00 95.62 185 ARG A N 1
ATOM 1413 C CA . ARG A 1 185 ? 12.121 -14.322 -3.522 1.00 95.62 185 ARG A CA 1
ATOM 1414 C C . ARG A 1 185 ? 13.315 -13.407 -3.285 1.00 95.62 185 ARG A C 1
ATOM 1416 O O . ARG A 1 185 ? 14.294 -13.533 -4.010 1.00 95.62 185 ARG A O 1
ATOM 1423 N N . ALA A 1 186 ? 13.259 -12.566 -2.253 1.00 96.81 186 ALA A N 1
ATOM 1424 C CA . ALA A 1 186 ? 14.368 -11.706 -1.853 1.00 96.81 186 ALA A CA 1
ATOM 1425 C C . ALA A 1 186 ? 15.623 -12.526 -1.513 1.00 96.81 186 ALA A C 1
ATOM 1427 O O . ALA A 1 186 ? 16.688 -12.269 -2.063 1.00 96.81 186 ALA A O 1
ATOM 1428 N N . LYS A 1 187 ? 15.492 -13.598 -0.716 1.00 97.00 187 LYS A N 1
ATOM 1429 C CA . LYS A 1 187 ? 16.598 -14.523 -0.407 1.00 97.00 187 LYS A CA 1
ATOM 1430 C C . LYS A 1 187 ? 17.239 -15.108 -1.667 1.00 97.00 187 LYS A C 1
ATOM 1432 O O . LYS A 1 187 ? 18.461 -15.150 -1.772 1.00 97.00 187 LYS A O 1
ATOM 1437 N N . LYS A 1 188 ? 16.426 -15.547 -2.633 1.00 96.88 188 LYS A N 1
ATOM 1438 C CA . LYS A 1 188 ? 16.930 -16.092 -3.900 1.00 96.88 188 LYS A CA 1
ATOM 1439 C C . LYS A 1 188 ? 17.606 -15.021 -4.767 1.00 96.88 188 LYS A C 1
ATOM 1441 O O . LYS A 1 188 ? 18.616 -15.322 -5.386 1.00 96.88 188 LYS A O 1
ATOM 1446 N N . LEU A 1 189 ? 17.089 -13.792 -4.795 1.00 97.56 189 LEU A N 1
ATOM 1447 C CA . LEU A 1 189 ? 17.714 -12.666 -5.501 1.00 97.56 189 LEU A CA 1
ATOM 1448 C C . LEU A 1 189 ? 19.079 -12.300 -4.899 1.00 97.56 189 LEU A C 1
ATOM 1450 O O . LEU A 1 189 ? 20.041 -12.170 -5.652 1.00 97.56 189 LEU A O 1
ATOM 1454 N N . ARG A 1 190 ? 19.200 -12.258 -3.566 1.00 97.88 190 ARG A N 1
ATOM 1455 C CA . ARG A 1 190 ? 20.496 -12.059 -2.888 1.00 97.88 190 ARG A CA 1
ATOM 1456 C C . ARG A 1 190 ? 21.501 -13.154 -3.226 1.00 97.88 190 ARG A C 1
ATOM 1458 O O . ARG A 1 190 ? 22.646 -12.868 -3.542 1.00 97.88 190 ARG A O 1
ATOM 1465 N N . ALA A 1 191 ? 21.058 -14.413 -3.286 1.00 97.50 191 ALA A N 1
ATOM 1466 C CA . ALA A 1 191 ? 21.910 -15.519 -3.734 1.00 97.50 191 ALA A CA 1
ATOM 1467 C C . ALA A 1 191 ? 22.382 -15.383 -5.201 1.00 97.50 191 ALA A C 1
ATOM 1469 O O . ALA A 1 191 ? 23.343 -16.036 -5.599 1.00 97.50 191 ALA A O 1
ATOM 1470 N N . LEU A 1 192 ? 21.724 -14.541 -6.007 1.00 96.81 192 LEU A N 1
ATOM 1471 C CA . LEU A 1 192 ? 22.138 -14.176 -7.366 1.00 96.81 192 LEU A CA 1
ATOM 1472 C C . LEU A 1 192 ? 22.976 -12.884 -7.414 1.00 96.81 192 LEU A C 1
ATOM 1474 O O . LEU A 1 192 ? 23.271 -12.410 -8.512 1.00 96.81 192 LEU A O 1
ATOM 1478 N N . GLY A 1 193 ? 23.346 -12.320 -6.260 1.00 97.50 193 GLY A N 1
ATOM 1479 C CA . GLY A 1 193 ? 24.109 -11.079 -6.133 1.00 97.50 193 GLY A CA 1
ATOM 1480 C C . GLY A 1 193 ? 23.281 -9.807 -6.316 1.00 97.50 193 GLY A C 1
ATOM 1481 O O . GLY A 1 193 ? 23.846 -8.775 -6.651 1.00 97.50 193 GLY A O 1
ATOM 1482 N N . ILE A 1 194 ? 21.954 -9.866 -6.163 1.00 98.25 194 ILE A N 1
ATOM 1483 C CA . ILE A 1 194 ? 21.053 -8.707 -6.261 1.00 98.25 194 ILE A CA 1
ATOM 1484 C C . ILE A 1 194 ? 20.624 -8.328 -4.843 1.00 98.25 194 ILE A C 1
ATOM 1486 O O . ILE A 1 194 ? 19.904 -9.097 -4.213 1.00 98.25 194 ILE A O 1
ATOM 1490 N N . GLU A 1 195 ? 21.036 -7.157 -4.353 1.00 97.56 195 GLU A N 1
ATOM 1491 C CA . GLU A 1 195 ? 20.845 -6.781 -2.939 1.00 97.56 195 GLU A CA 1
ATOM 1492 C C . GLU A 1 195 ? 19.720 -5.766 -2.694 1.00 97.56 195 GLU A C 1
ATOM 1494 O O . GLU A 1 195 ? 19.111 -5.761 -1.624 1.00 97.56 195 GLU A O 1
ATOM 1499 N N . ASN A 1 196 ? 19.410 -4.914 -3.674 1.00 98.06 196 ASN A N 1
ATOM 1500 C CA . ASN A 1 196 ? 18.418 -3.845 -3.534 1.00 98.06 196 ASN A CA 1
ATOM 1501 C C . ASN A 1 196 ? 17.577 -3.655 -4.806 1.00 98.06 196 ASN A C 1
ATOM 1503 O O . ASN A 1 196 ? 17.774 -4.326 -5.827 1.00 98.06 196 ASN A O 1
ATOM 1507 N N . GLY A 1 197 ? 16.623 -2.725 -4.742 1.00 97.88 197 GLY A N 1
ATOM 1508 C CA . GLY A 1 197 ? 15.728 -2.439 -5.858 1.00 97.88 197 GLY A CA 1
ATOM 1509 C C . GLY A 1 197 ? 16.410 -1.912 -7.109 1.00 97.88 197 GLY A C 1
ATOM 1510 O O . GLY A 1 197 ? 15.968 -2.241 -8.210 1.00 97.88 197 GLY A O 1
ATOM 1511 N N . LEU A 1 198 ? 17.506 -1.162 -6.973 1.00 98.56 198 LEU A N 1
ATOM 1512 C CA . LEU A 1 198 ? 18.235 -0.640 -8.128 1.00 98.56 198 LEU A CA 1
ATOM 1513 C C . LEU A 1 198 ? 18.916 -1.776 -8.898 1.00 98.56 198 LEU A C 1
ATOM 1515 O O . LEU A 1 198 ? 18.762 -1.883 -10.114 1.00 98.56 198 LEU A O 1
ATOM 1519 N N . MET A 1 199 ? 19.585 -2.688 -8.192 1.00 98.56 199 MET A N 1
ATOM 1520 C CA . MET A 1 199 ? 20.195 -3.874 -8.803 1.00 98.56 199 MET A CA 1
ATOM 1521 C C . MET A 1 199 ? 19.140 -4.782 -9.448 1.00 98.56 199 MET A C 1
ATOM 1523 O O . MET A 1 199 ? 19.365 -5.347 -10.523 1.00 98.56 199 MET A O 1
ATOM 1527 N N . LEU A 1 200 ? 17.955 -4.897 -8.836 1.00 98.25 200 LEU A N 1
ATOM 1528 C CA . LEU A 1 200 ? 16.842 -5.634 -9.430 1.00 98.25 200 LEU A CA 1
ATOM 1529 C C . LEU A 1 200 ? 16.353 -4.966 -10.723 1.00 98.25 200 LEU A C 1
ATOM 1531 O O . LEU A 1 200 ? 16.210 -5.652 -11.734 1.00 98.25 200 LEU A O 1
ATOM 1535 N N . LYS A 1 201 ? 16.158 -3.640 -10.727 1.00 98.19 201 LYS A N 1
ATOM 1536 C CA . LYS A 1 201 ? 15.820 -2.864 -11.934 1.00 98.19 201 LYS A CA 1
ATOM 1537 C C . LYS A 1 201 ? 16.868 -3.050 -13.031 1.00 98.19 201 LYS A C 1
ATOM 1539 O O . LYS A 1 201 ? 16.508 -3.126 -14.199 1.00 98.19 201 LYS A O 1
ATOM 1544 N N . GLN A 1 202 ? 18.150 -3.136 -12.688 1.00 97.88 202 GLN A N 1
ATOM 1545 C CA . GLN A 1 202 ? 19.254 -3.290 -13.643 1.00 97.88 202 GLN A CA 1
ATOM 1546 C C . GLN A 1 202 ? 19.427 -4.729 -14.162 1.00 97.88 202 GLN A C 1
ATOM 1548 O O . GLN A 1 202 ? 20.096 -4.940 -15.171 1.00 97.88 202 GLN A O 1
ATOM 1553 N N . SER A 1 203 ? 18.767 -5.717 -13.558 1.00 97.38 203 SER A N 1
ATOM 1554 C CA . SER A 1 203 ? 18.886 -7.129 -13.938 1.00 97.38 203 SER A CA 1
ATOM 1555 C C . SER A 1 203 ? 18.263 -7.449 -15.302 1.00 97.38 203 SER A C 1
ATOM 1557 O O . SER A 1 203 ? 17.213 -6.926 -15.670 1.00 97.38 203 SER A O 1
ATOM 1559 N N . ASP A 1 204 ? 18.864 -8.348 -16.079 1.00 96.00 204 ASP A N 1
ATOM 1560 C CA . ASP A 1 204 ? 18.306 -8.744 -17.381 1.00 96.00 204 ASP A CA 1
ATOM 1561 C C . ASP A 1 204 ? 16.936 -9.455 -17.245 1.00 96.00 204 ASP A C 1
ATOM 1563 O O . ASP A 1 204 ? 16.784 -10.399 -16.464 1.00 96.00 204 ASP A O 1
ATOM 1567 N N . ILE A 1 205 ? 15.930 -9.022 -18.022 1.00 94.88 205 ILE A N 1
ATOM 1568 C CA . ILE A 1 205 ? 14.552 -9.558 -17.951 1.00 94.88 205 ILE A CA 1
ATOM 1569 C C . ILE A 1 205 ? 14.519 -11.029 -18.369 1.00 94.88 205 ILE A C 1
ATOM 1571 O O . ILE A 1 205 ? 13.846 -11.840 -17.723 1.00 94.88 205 ILE A O 1
ATOM 1575 N N . ALA A 1 206 ? 15.250 -11.402 -19.424 1.00 94.69 206 ALA A N 1
ATOM 1576 C CA . ALA A 1 206 ? 15.262 -12.776 -19.919 1.00 94.69 206 ALA A CA 1
ATOM 1577 C C . ALA A 1 206 ? 15.912 -13.725 -18.900 1.00 94.69 206 ALA A C 1
ATOM 1579 O O . ALA A 1 206 ? 15.382 -14.804 -18.619 1.00 94.69 206 ALA A O 1
ATOM 1580 N N . ARG A 1 207 ? 17.009 -13.294 -18.272 1.00 95.19 207 ARG A N 1
ATOM 1581 C CA . ARG A 1 207 ? 17.669 -13.986 -17.164 1.00 95.19 207 ARG A CA 1
ATOM 1582 C C . ARG A 1 207 ? 16.733 -14.134 -15.969 1.00 95.19 207 ARG A C 1
ATOM 1584 O O . ARG A 1 207 ? 16.626 -15.237 -15.440 1.00 95.19 207 ARG A O 1
ATOM 1591 N N . MET A 1 208 ? 16.012 -13.083 -15.571 1.00 96.25 208 MET A N 1
ATOM 1592 C CA . MET A 1 208 ? 15.045 -13.166 -14.468 1.00 96.25 208 MET A CA 1
ATOM 1593 C C . MET A 1 208 ? 13.902 -14.135 -14.772 1.00 96.25 208 MET A C 1
ATOM 1595 O O . MET A 1 208 ? 13.510 -14.908 -13.901 1.00 96.25 208 MET A O 1
ATOM 1599 N N . ARG A 1 209 ? 13.416 -14.184 -16.017 1.00 93.88 209 ARG A N 1
ATOM 1600 C CA . ARG A 1 209 ? 12.399 -15.163 -16.427 1.00 93.88 209 ARG A CA 1
ATOM 1601 C C . ARG A 1 209 ? 12.896 -16.607 -16.305 1.00 93.88 209 ARG A C 1
ATOM 1603 O O . ARG A 1 209 ? 12.113 -17.465 -15.915 1.00 93.88 209 ARG A O 1
ATOM 1610 N N . ARG A 1 210 ? 14.170 -16.869 -16.625 1.00 94.56 210 ARG A N 1
ATOM 1611 C CA . ARG A 1 210 ? 14.787 -18.209 -16.550 1.00 94.56 210 ARG A CA 1
ATOM 1612 C C . ARG A 1 210 ? 15.128 -18.635 -15.121 1.00 94.56 210 ARG A C 1
ATOM 1614 O O . ARG A 1 210 ? 14.879 -19.775 -14.755 1.00 94.56 210 ARG A O 1
ATOM 1621 N N . LEU A 1 211 ? 15.713 -17.737 -14.326 1.00 94.88 211 LEU A N 1
ATOM 1622 C CA . LEU A 1 211 ? 16.230 -18.063 -12.991 1.00 94.88 211 LEU A CA 1
ATOM 1623 C C . LEU A 1 211 ? 15.182 -17.914 -11.881 1.00 94.88 2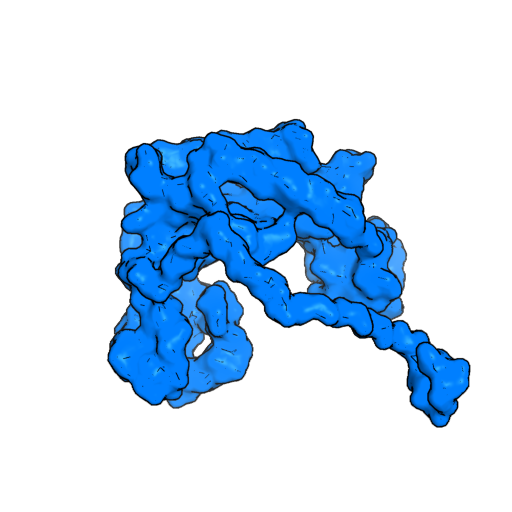11 LEU A C 1
ATOM 1625 O O . LEU A 1 211 ? 15.306 -18.550 -10.833 1.00 94.88 211 LEU A O 1
ATOM 1629 N N . MET A 1 212 ? 14.165 -17.074 -12.085 1.00 94.25 212 MET A N 1
ATOM 1630 C CA . MET A 1 212 ? 13.136 -16.764 -11.091 1.00 94.25 212 MET A CA 1
ATOM 1631 C C . MET A 1 212 ? 11.765 -17.265 -11.557 1.00 94.25 212 MET A C 1
ATOM 1633 O O . MET A 1 212 ? 11.527 -18.466 -11.600 1.00 94.25 212 M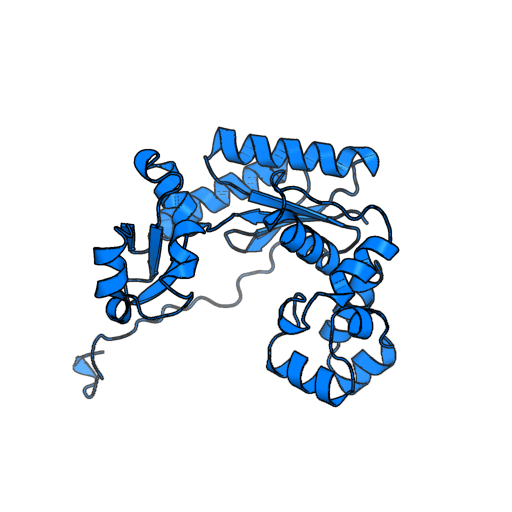ET A O 1
ATOM 1637 N N . THR A 1 213 ? 10.839 -16.350 -11.844 1.00 93.06 213 THR A N 1
ATOM 1638 C CA . THR A 1 213 ? 9.483 -16.633 -12.329 1.00 93.06 213 THR A CA 1
ATOM 1639 C C . THR A 1 213 ? 9.066 -15.512 -13.279 1.00 93.06 213 THR A C 1
ATOM 1641 O O . THR A 1 213 ? 9.602 -14.404 -13.189 1.00 93.06 213 THR A O 1
ATOM 1644 N N . LEU A 1 214 ? 8.090 -15.763 -14.159 1.00 94.88 214 LEU A N 1
ATOM 1645 C CA . LEU A 1 214 ? 7.576 -14.738 -15.077 1.00 94.88 214 LEU A CA 1
ATOM 1646 C C . LEU A 1 214 ? 7.135 -13.448 -14.349 1.00 94.88 214 LEU A C 1
ATOM 1648 O O . LEU A 1 214 ? 7.542 -12.373 -14.780 1.00 94.88 214 LEU A O 1
ATOM 1652 N N . PRO A 1 215 ? 6.417 -13.506 -13.211 1.00 95.31 215 PRO A N 1
ATOM 1653 C CA . PRO A 1 215 ? 6.067 -12.290 -12.481 1.00 95.31 215 PRO A CA 1
ATOM 1654 C C . PRO A 1 215 ? 7.263 -11.487 -11.945 1.00 95.31 215 PRO A C 1
ATOM 1656 O O . PRO A 1 215 ? 7.199 -10.265 -11.920 1.00 95.31 215 PRO A O 1
ATOM 1659 N N . VAL A 1 216 ? 8.379 -12.128 -11.567 1.00 96.50 216 VAL A N 1
ATOM 1660 C CA . VAL A 1 216 ? 9.602 -11.388 -11.183 1.00 96.50 216 VAL A CA 1
ATOM 1661 C C . VAL A 1 216 ? 10.188 -10.663 -12.395 1.00 96.50 216 VAL A C 1
ATOM 1663 O O . VAL A 1 216 ? 10.590 -9.511 -12.283 1.00 96.50 216 VAL A O 1
ATOM 1666 N N . ALA A 1 217 ? 10.181 -11.298 -13.570 1.00 97.19 217 ALA A N 1
ATOM 1667 C CA . ALA A 1 217 ? 10.590 -10.641 -14.809 1.00 97.19 217 ALA A CA 1
ATOM 1668 C C . ALA A 1 217 ? 9.680 -9.447 -15.162 1.00 97.19 217 ALA A C 1
ATOM 1670 O O . ALA A 1 217 ? 10.179 -8.420 -15.616 1.00 97.19 217 ALA A O 1
ATOM 1671 N N . HIS A 1 218 ? 8.371 -9.544 -14.896 1.00 97.81 218 HIS A N 1
ATOM 1672 C CA . HIS A 1 218 ? 7.449 -8.412 -15.041 1.00 97.81 218 HIS A CA 1
ATOM 1673 C C . HIS A 1 218 ? 7.772 -7.278 -14.066 1.00 97.81 218 HIS A C 1
ATOM 1675 O O . HIS A 1 218 ? 7.782 -6.131 -14.488 1.00 97.81 218 HIS A O 1
ATOM 1681 N N . VAL A 1 219 ? 8.097 -7.575 -12.801 1.00 98.00 219 VAL A N 1
ATOM 1682 C CA . VAL A 1 219 ? 8.536 -6.548 -11.837 1.00 98.00 219 VAL A CA 1
ATOM 1683 C C . VAL A 1 219 ? 9.759 -5.798 -12.361 1.00 98.00 219 VAL A C 1
ATOM 1685 O O . VAL A 1 219 ? 9.777 -4.573 -12.335 1.00 98.00 219 VAL A O 1
ATOM 1688 N N . VAL A 1 220 ? 10.753 -6.507 -12.900 1.00 98.12 220 VAL A N 1
ATOM 1689 C CA . VAL A 1 220 ? 11.942 -5.870 -13.488 1.00 98.12 220 VAL A CA 1
ATOM 1690 C C . VAL A 1 220 ? 11.583 -4.960 -14.670 1.00 98.12 220 VAL A C 1
ATOM 1692 O O . VAL A 1 220 ? 12.113 -3.856 -14.769 1.00 98.12 220 VAL A O 1
ATOM 1695 N N . ALA A 1 221 ? 10.677 -5.387 -15.554 1.00 97.94 221 ALA A N 1
ATOM 1696 C CA . ALA A 1 221 ? 10.186 -4.542 -16.645 1.00 97.94 221 ALA A CA 1
ATOM 1697 C C . ALA A 1 221 ? 9.447 -3.299 -16.115 1.00 97.94 221 ALA A C 1
ATOM 1699 O O . ALA A 1 221 ? 9.742 -2.177 -16.528 1.00 97.94 221 ALA A O 1
ATOM 1700 N N . GLU A 1 222 ? 8.561 -3.479 -15.136 1.00 98.00 222 GLU A N 1
ATOM 1701 C CA . GLU A 1 222 ? 7.776 -2.398 -14.540 1.00 98.00 222 GLU A CA 1
ATOM 1702 C C . GLU A 1 222 ? 8.667 -1.355 -13.853 1.00 98.00 222 GLU A C 1
ATOM 1704 O O . GLU A 1 222 ? 8.412 -0.161 -13.995 1.00 98.00 222 GLU A O 1
ATOM 1709 N N . LEU A 1 223 ? 9.738 -1.779 -13.169 1.00 97.94 223 LEU A N 1
ATOM 1710 C CA . LEU A 1 223 ? 10.734 -0.888 -12.555 1.00 97.94 223 LEU A CA 1
ATOM 1711 C C . LEU A 1 223 ? 11.513 -0.053 -13.586 1.00 97.94 223 LEU A C 1
ATOM 1713 O O . LEU A 1 223 ? 12.040 1.004 -13.247 1.00 97.94 223 LEU A O 1
ATOM 1717 N N . ARG A 1 224 ? 11.565 -0.496 -14.847 1.00 96.69 224 ARG A N 1
ATOM 1718 C CA . ARG A 1 224 ? 12.124 0.250 -15.988 1.00 96.69 224 ARG A CA 1
ATOM 1719 C C . ARG A 1 224 ? 11.091 1.120 -16.706 1.00 96.69 224 ARG A C 1
ATOM 1721 O O . ARG A 1 224 ? 11.362 1.629 -17.786 1.00 96.69 224 ARG A O 1
ATOM 1728 N N . GLY A 1 225 ? 9.886 1.252 -16.154 1.00 95.44 225 GLY A N 1
ATOM 1729 C CA . GLY A 1 225 ? 8.797 1.985 -16.798 1.00 95.44 225 GLY A CA 1
ATOM 1730 C C . GLY A 1 225 ? 8.120 1.226 -17.946 1.00 95.44 225 GLY A C 1
ATOM 1731 O O . GLY A 1 225 ? 7.244 1.783 -18.606 1.00 95.44 225 GLY A O 1
ATOM 1732 N N . ILE A 1 226 ? 8.478 -0.041 -18.181 1.00 95.56 226 ILE A N 1
ATOM 1733 C CA . ILE A 1 226 ? 7.869 -0.885 -19.212 1.00 95.56 226 ILE A CA 1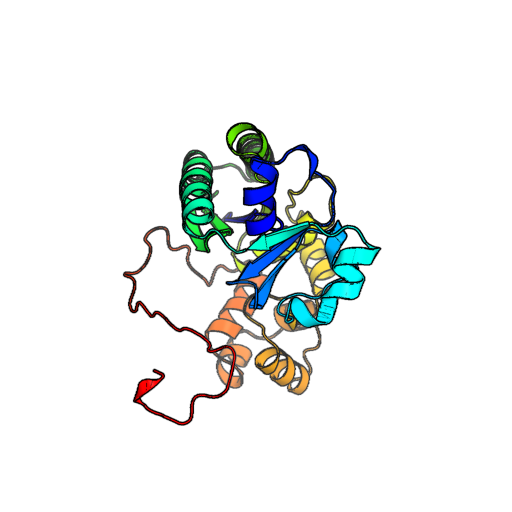
ATOM 1734 C C . ILE A 1 226 ? 6.679 -1.609 -18.585 1.00 95.56 226 ILE A C 1
ATOM 1736 O O . ILE A 1 226 ? 6.856 -2.483 -17.738 1.00 95.56 226 ILE A O 1
ATOM 1740 N N . SER A 1 227 ? 5.462 -1.250 -18.998 1.00 94.81 227 SER A N 1
ATOM 1741 C CA . SER A 1 227 ? 4.261 -1.893 -18.464 1.00 94.81 227 SER A CA 1
ATOM 1742 C C . SER A 1 227 ? 4.199 -3.366 -18.885 1.00 94.81 227 SER A C 1
ATOM 1744 O O . SER A 1 227 ? 4.119 -3.686 -20.069 1.00 94.81 227 SER A O 1
ATOM 1746 N N . ALA A 1 228 ? 4.253 -4.257 -17.901 1.00 95.44 228 ALA A N 1
ATOM 1747 C CA . ALA A 1 228 ? 4.187 -5.710 -18.041 1.00 95.44 228 ALA A CA 1
ATOM 1748 C C . ALA A 1 228 ? 3.081 -6.333 -17.169 1.00 95.44 228 ALA A C 1
ATOM 1750 O O . ALA A 1 228 ? 2.779 -7.522 -17.297 1.00 95.44 228 ALA A O 1
ATOM 1751 N N . ILE A 1 229 ? 2.465 -5.548 -16.277 1.00 94.19 229 ILE A N 1
ATOM 1752 C CA . ILE A 1 229 ? 1.336 -5.967 -15.445 1.00 94.19 229 ILE A CA 1
ATOM 1753 C C . ILE A 1 229 ? 0.106 -5.145 -15.859 1.00 94.19 229 ILE A C 1
ATOM 1755 O O . ILE A 1 229 ? 0.007 -3.972 -15.496 1.00 94.19 229 ILE A O 1
ATOM 1759 N N . PRO A 1 230 ? -0.852 -5.735 -16.598 1.00 91.62 230 PRO A N 1
ATOM 1760 C CA . PRO A 1 230 ? -1.993 -4.989 -17.114 1.00 91.62 230 PRO A CA 1
ATOM 1761 C C . PRO A 1 230 ? -2.927 -4.546 -15.989 1.00 91.62 230 PRO A C 1
ATOM 1763 O O . PRO A 1 230 ? -3.097 -5.256 -14.989 1.00 91.62 230 PRO A O 1
ATOM 1766 N N . LEU A 1 231 ? -3.557 -3.387 -16.180 1.00 91.06 231 LEU A N 1
ATOM 1767 C CA . LEU A 1 231 ? -4.692 -2.943 -15.377 1.00 91.06 231 LEU A CA 1
ATOM 1768 C C . LEU A 1 231 ? -5.914 -3.829 -15.667 1.00 91.06 231 LEU A C 1
ATOM 1770 O O . LEU A 1 231 ? -6.170 -4.193 -16.814 1.00 91.06 231 LEU A O 1
ATOM 1774 N N . ARG A 1 232 ? -6.651 -4.202 -14.625 1.00 88.69 232 ARG A N 1
ATOM 1775 C CA . ARG A 1 232 ? -7.832 -5.065 -14.672 1.00 88.69 232 ARG A CA 1
ATOM 1776 C C . ARG A 1 232 ? -9.018 -4.319 -14.081 1.00 88.69 232 ARG A C 1
ATOM 1778 O O . ARG A 1 232 ? -9.314 -4.444 -12.901 1.00 88.69 232 ARG A O 1
ATOM 1785 N N . THR A 1 233 ? -9.708 -3.559 -14.918 1.00 79.06 233 THR A N 1
ATOM 1786 C CA . THR A 1 233 ? -10.909 -2.806 -14.520 1.00 79.06 233 THR A CA 1
ATOM 1787 C C . THR A 1 233 ? -12.136 -3.696 -14.321 1.00 79.06 233 THR A C 1
ATOM 1789 O O . THR A 1 233 ? -13.105 -3.292 -13.689 1.00 79.06 233 THR A O 1
ATOM 1792 N N . VAL A 1 234 ? -12.094 -4.932 -14.827 1.00 78.69 234 VAL A N 1
ATOM 1793 C CA . VAL A 1 234 ? -13.104 -5.958 -14.560 1.00 78.69 234 VAL A CA 1
ATOM 1794 C C . VAL A 1 234 ? -12.515 -6.969 -13.584 1.00 78.69 234 VAL A C 1
ATOM 1796 O O . VAL A 1 234 ? -11.552 -7.672 -13.908 1.00 78.69 234 VAL A O 1
ATOM 1799 N N . ALA A 1 235 ? -13.095 -7.040 -12.384 1.00 72.25 235 ALA A N 1
ATOM 1800 C CA . ALA A 1 235 ? -12.684 -8.008 -11.381 1.00 72.25 235 ALA A CA 1
ATOM 1801 C C . ALA A 1 235 ? -12.921 -9.437 -11.908 1.00 72.25 235 ALA A C 1
ATOM 1803 O O . ALA A 1 235 ? -14.014 -9.741 -12.396 1.00 72.25 235 ALA A O 1
ATOM 1804 N N . PRO A 1 236 ? -11.926 -10.340 -11.824 1.00 74.12 236 PRO A N 1
ATOM 1805 C CA . PRO A 1 236 ? -12.154 -11.735 -12.162 1.00 74.12 236 PRO A CA 1
ATOM 1806 C C . PRO A 1 236 ? -13.193 -12.333 -11.201 1.00 74.12 236 PRO A C 1
ATOM 1808 O O . PRO A 1 236 ? -13.274 -11.909 -10.043 1.00 74.12 236 PRO A O 1
ATOM 1811 N N . PRO A 1 237 ? -13.966 -13.343 -11.636 1.00 78.25 237 PRO A N 1
ATOM 1812 C CA . PRO A 1 237 ? -14.935 -13.989 -10.764 1.00 78.25 237 PRO A CA 1
ATOM 1813 C C . PRO A 1 237 ? -14.236 -14.537 -9.516 1.00 78.25 237 PRO A C 1
ATOM 1815 O O . PRO A 1 237 ? -13.148 -15.122 -9.603 1.00 78.25 237 PRO A O 1
ATOM 1818 N N . ARG A 1 238 ? -14.863 -14.345 -8.346 1.00 79.56 238 ARG A N 1
ATOM 1819 C CA . ARG A 1 238 ? -14.387 -14.949 -7.096 1.00 79.56 238 ARG A CA 1
ATOM 1820 C C . ARG A 1 238 ? -14.366 -16.461 -7.281 1.00 79.56 238 ARG A C 1
ATOM 1822 O O . ARG A 1 238 ? -15.397 -17.061 -7.561 1.00 79.56 238 ARG A O 1
ATOM 1829 N N . LYS A 1 239 ? -13.181 -17.054 -7.152 1.00 83.06 239 LYS A N 1
ATOM 1830 C CA . LYS A 1 239 ? -12.992 -18.493 -7.361 1.00 83.06 239 LYS A CA 1
ATOM 1831 C C . LYS A 1 239 ? -13.422 -19.312 -6.151 1.00 83.06 239 LYS A C 1
ATOM 1833 O O . LYS A 1 239 ? -13.914 -20.418 -6.317 1.00 83.06 239 LYS A O 1
ATOM 1838 N N . GLU A 1 240 ? -13.228 -18.764 -4.954 1.00 85.62 240 GLU A N 1
ATOM 1839 C CA . GLU A 1 240 ? -13.422 -19.471 -3.691 1.00 85.62 240 GLU A CA 1
ATOM 1840 C C . GLU A 1 240 ? -13.934 -18.508 -2.610 1.00 85.62 240 GLU A C 1
ATOM 1842 O O . GLU A 1 240 ? -13.649 -17.306 -2.631 1.00 85.62 240 GLU A O 1
ATOM 1847 N N . SER A 1 241 ? -14.691 -19.048 -1.655 1.00 86.44 241 SER A N 1
ATOM 1848 C CA . SER A 1 241 ? -15.074 -18.386 -0.409 1.00 86.44 241 SER A CA 1
ATOM 1849 C C . SER A 1 241 ? -14.890 -19.385 0.728 1.00 86.44 241 SER A C 1
ATOM 1851 O O . SER A 1 241 ? -15.284 -20.541 0.602 1.00 86.44 241 SER A O 1
ATOM 1853 N N . MET A 1 242 ? -14.258 -18.957 1.817 1.00 88.50 242 MET A N 1
ATOM 1854 C CA . MET A 1 242 ? -13.926 -19.811 2.954 1.00 88.50 242 MET A CA 1
ATOM 1855 C C . MET A 1 242 ? -14.210 -19.065 4.255 1.00 88.50 242 MET A C 1
ATOM 1857 O O . MET A 1 242 ? -13.921 -17.873 4.371 1.00 88.50 242 MET A O 1
ATOM 1861 N N . CYS A 1 243 ? -14.732 -19.785 5.248 1.00 84.62 243 CYS A N 1
ATOM 1862 C CA . CYS A 1 243 ? -14.813 -19.332 6.630 1.00 84.62 243 CYS A CA 1
ATOM 1863 C C . CYS A 1 243 ? -13.935 -20.249 7.483 1.00 84.62 243 CYS A C 1
ATOM 1865 O O . CYS A 1 243 ? -14.167 -21.454 7.531 1.00 84.62 243 CYS A O 1
ATOM 1867 N N . ALA A 1 244 ? -12.929 -19.676 8.138 1.00 83.50 244 ALA A N 1
ATOM 1868 C CA . ALA A 1 244 ? -12.087 -20.376 9.099 1.00 83.50 244 ALA A CA 1
ATOM 1869 C C . ALA A 1 244 ? -12.222 -19.696 10.463 1.00 83.50 244 ALA A C 1
ATOM 1871 O O . ALA A 1 244 ? -12.254 -18.466 10.546 1.00 83.50 244 ALA A O 1
ATOM 1872 N N . ARG A 1 245 ? -12.306 -20.494 11.529 1.00 80.69 245 ARG A N 1
ATOM 1873 C CA . ARG A 1 245 ? -12.373 -20.017 12.914 1.00 80.69 245 ARG A CA 1
ATOM 1874 C C . ARG A 1 245 ? -11.262 -20.670 13.722 1.00 80.69 245 ARG A C 1
ATOM 1876 O O . ARG A 1 245 ? -10.956 -21.841 13.521 1.00 80.69 245 ARG A O 1
ATOM 1883 N N . ALA A 1 246 ? -10.657 -19.894 14.613 1.00 78.69 246 ALA A N 1
ATOM 1884 C CA . ALA A 1 246 ? -9.710 -20.405 15.591 1.00 78.69 246 ALA A CA 1
ATOM 1885 C C . ALA A 1 246 ? -10.435 -20.640 16.921 1.00 78.69 246 ALA A C 1
ATOM 1887 O O . ALA A 1 246 ? -11.269 -19.827 17.323 1.00 78.69 246 ALA A O 1
ATOM 1888 N N . PHE A 1 247 ? -10.096 -21.733 17.599 1.00 81.88 247 PHE A N 1
ATOM 1889 C CA . PHE A 1 247 ? -10.584 -22.039 18.941 1.00 81.88 247 PHE A CA 1
ATOM 1890 C C . PHE A 1 247 ? -9.620 -21.474 19.990 1.00 81.88 247 PHE A C 1
ATOM 1892 O O . PHE A 1 247 ? -8.409 -21.432 19.775 1.00 81.88 247 PHE A O 1
ATOM 1899 N N . GLY A 1 248 ? -10.151 -21.040 21.138 1.00 78.38 248 GLY A N 1
ATOM 1900 C CA . GLY A 1 248 ? -9.340 -20.501 22.241 1.00 78.38 248 GLY A CA 1
ATOM 1901 C C . GLY A 1 248 ? -8.498 -21.553 22.974 1.00 78.38 248 GLY A C 1
ATOM 1902 O O . GLY A 1 248 ? -7.623 -21.207 23.761 1.00 78.38 248 GLY A O 1
ATOM 1903 N N . HIS A 1 249 ? -8.756 -22.833 22.715 1.00 82.50 249 HIS A N 1
ATOM 1904 C CA . HIS A 1 249 ? -8.010 -23.972 23.230 1.00 82.50 249 HIS A CA 1
ATOM 1905 C C . HIS A 1 249 ? -7.912 -25.052 22.151 1.00 82.50 249 HIS A C 1
ATOM 1907 O O . HIS A 1 249 ? -8.603 -25.010 21.131 1.00 82.50 249 HIS A O 1
ATOM 1913 N N . ARG A 1 250 ? -7.019 -26.019 22.367 1.00 88.44 250 ARG A N 1
ATOM 1914 C CA . ARG A 1 250 ? -6.876 -27.166 21.474 1.00 88.44 250 ARG A CA 1
ATOM 1915 C C . ARG A 1 250 ? -8.090 -28.079 21.623 1.00 88.44 250 ARG A C 1
ATOM 1917 O O . ARG A 1 250 ? -8.318 -28.600 22.710 1.00 88.44 250 ARG A O 1
ATOM 1924 N N . ILE A 1 251 ? -8.792 -28.296 20.519 1.00 90.81 251 ILE A N 1
ATOM 1925 C CA . ILE A 1 251 ? -9.902 -29.242 20.428 1.00 90.81 251 ILE A CA 1
ATOM 1926 C C . ILE A 1 251 ? -9.341 -30.659 20.326 1.00 90.81 251 ILE A C 1
ATOM 1928 O O . ILE A 1 251 ? -8.476 -30.925 19.486 1.00 90.81 251 ILE A O 1
ATOM 1932 N N . ASN A 1 252 ? -9.813 -31.553 21.194 1.00 93.06 252 ASN A N 1
ATOM 1933 C CA . ASN A 1 252 ? -9.429 -32.970 21.185 1.00 93.06 252 ASN A CA 1
ATOM 1934 C C . ASN A 1 252 ? -10.627 -33.905 20.943 1.00 93.06 252 ASN A C 1
ATOM 1936 O O . ASN A 1 252 ? -10.423 -35.106 20.775 1.00 93.06 252 ASN A O 1
ATOM 1940 N N . ASP A 1 253 ? -11.849 -33.368 20.901 1.00 91.69 253 ASP A N 1
ATOM 1941 C CA . ASP A 1 253 ? -13.089 -34.108 20.658 1.00 91.69 253 ASP A CA 1
ATOM 1942 C C . ASP A 1 253 ? -13.858 -33.477 19.489 1.00 91.69 253 ASP A C 1
ATOM 1944 O O . ASP A 1 253 ? -14.022 -32.261 19.419 1.00 91.69 253 ASP A O 1
ATOM 1948 N N . LEU A 1 254 ? -14.357 -34.312 18.575 1.00 89.56 254 LEU A N 1
ATOM 1949 C CA . LEU A 1 254 ? -15.156 -33.875 17.428 1.00 89.56 254 LEU A CA 1
ATOM 1950 C C . LEU A 1 254 ? -16.438 -33.140 17.850 1.00 89.56 254 LEU A C 1
ATOM 1952 O O . LEU A 1 254 ? -16.934 -32.312 17.102 1.00 89.56 254 LEU A O 1
ATOM 1956 N N . ARG A 1 255 ? -16.977 -33.423 19.039 1.00 89.56 255 ARG A N 1
ATOM 1957 C CA . ARG A 1 255 ? -18.194 -32.780 19.563 1.00 89.56 255 ARG A CA 1
ATOM 1958 C C . ARG A 1 255 ? -17.995 -31.317 19.959 1.00 89.56 255 ARG A C 1
ATOM 1960 O O . ARG A 1 255 ? -18.980 -30.611 20.142 1.00 89.56 255 ARG A O 1
ATOM 1967 N N . GLU A 1 256 ? -16.751 -30.885 20.136 1.00 80.56 256 GLU A N 1
ATOM 1968 C CA . GLU A 1 256 ? -16.405 -29.491 20.432 1.00 80.56 256 GLU A CA 1
ATOM 1969 C C . GLU A 1 256 ? -16.185 -28.659 19.150 1.00 80.56 256 GLU A C 1
ATOM 1971 O O . GLU A 1 256 ? -16.012 -27.440 19.238 1.00 80.56 256 GLU A O 1
ATOM 1976 N N . MET A 1 257 ? -16.170 -29.311 17.978 1.00 76.62 257 MET A N 1
ATOM 1977 C CA . MET A 1 257 ? -16.043 -28.685 16.657 1.00 76.62 257 MET A CA 1
ATOM 1978 C C . MET A 1 257 ? -17.409 -28.301 16.084 1.00 76.62 257 MET A C 1
ATOM 1980 O O . MET A 1 257 ? -17.490 -27.183 15.523 1.00 76.62 257 MET A O 1
#